Protein AF-A0A830HRA5-F1 (afdb_monomer)

Organism: NCBI:txid41880

Structure (mmCIF, N/CA/C/O backbone):
data_AF-A0A830HRA5-F1
#
_entry.id   AF-A0A830HRA5-F1
#
loop_
_atom_site.group_PDB
_atom_site.id
_atom_site.type_symbol
_atom_site.label_atom_id
_atom_site.label_alt_id
_atom_site.label_comp_id
_atom_site.label_asym_id
_atom_site.label_entity_id
_atom_site.label_seq_id
_atom_site.pdbx_PDB_ins_code
_atom_site.Cartn_x
_atom_site.Cartn_y
_atom_site.Cartn_z
_atom_site.occupancy
_atom_site.B_iso_or_equiv
_atom_site.auth_seq_id
_atom_site.auth_comp_id
_atom_site.auth_asym_id
_atom_site.auth_atom_id
_atom_site.pdbx_PDB_model_num
ATOM 1 N N . MET A 1 1 ? -17.501 11.513 64.157 1.00 48.75 1 MET A N 1
ATOM 2 C CA . MET A 1 1 ? -18.239 12.772 63.937 1.00 48.75 1 MET A CA 1
ATOM 3 C C . MET A 1 1 ? -19.032 12.616 62.647 1.00 48.75 1 MET A C 1
ATOM 5 O O . MET A 1 1 ? -18.433 12.580 61.583 1.00 48.75 1 MET A O 1
ATOM 9 N N . SER A 1 2 ? -20.344 12.401 62.754 1.00 41.09 2 SER A N 1
ATOM 10 C CA . SER A 1 2 ? -21.298 12.497 61.636 1.00 41.09 2 SER A CA 1
ATOM 11 C C . SER A 1 2 ? -21.470 13.966 61.243 1.00 41.09 2 SER A C 1
ATOM 13 O O . SER A 1 2 ? -21.534 14.789 62.150 1.00 41.09 2 SER A O 1
ATOM 15 N N . VAL A 1 3 ? -21.550 14.320 59.955 1.00 41.34 3 VAL A N 1
ATOM 16 C CA . VAL A 1 3 ? -22.786 14.419 59.141 1.00 41.34 3 VAL A CA 1
ATOM 17 C C . VAL A 1 3 ? -22.496 15.041 57.756 1.00 41.34 3 VAL A C 1
ATOM 19 O O . VAL A 1 3 ? -21.785 16.030 57.651 1.00 41.34 3 VAL A O 1
ATOM 22 N N . ASN A 1 4 ? -23.085 14.425 56.722 1.00 36.41 4 ASN A N 1
ATOM 23 C CA . ASN A 1 4 ? -23.741 14.961 55.512 1.00 36.41 4 ASN A CA 1
ATOM 24 C C . ASN A 1 4 ? -23.327 16.314 54.892 1.00 36.41 4 ASN A C 1
ATOM 26 O O . ASN A 1 4 ? -23.457 17.356 55.526 1.00 36.41 4 ASN A O 1
ATOM 30 N N . SER A 1 5 ? -23.199 16.340 53.555 1.00 44.12 5 SER A N 1
ATOM 31 C CA . SER A 1 5 ? -24.316 16.800 52.698 1.00 44.12 5 SER A CA 1
ATOM 32 C C . SER A 1 5 ? -24.089 16.546 51.206 1.00 44.12 5 SER A C 1
ATOM 34 O O . SER A 1 5 ? -23.103 16.964 50.610 1.00 44.12 5 SER A O 1
ATOM 36 N N . SER A 1 6 ? -25.076 15.864 50.631 1.00 44.00 6 SER A N 1
ATOM 37 C CA . SER A 1 6 ? -25.390 15.772 49.210 1.00 44.00 6 SER A CA 1
ATOM 38 C C . SER A 1 6 ? -26.181 17.022 48.807 1.00 44.00 6 SER A C 1
ATOM 40 O O . SER A 1 6 ? -27.060 17.435 49.563 1.00 44.00 6 SER A O 1
ATOM 42 N N . MET A 1 7 ? -25.916 17.607 47.636 1.00 41.34 7 MET A N 1
ATOM 43 C CA . MET A 1 7 ? -26.860 18.521 46.989 1.00 41.34 7 MET A CA 1
ATOM 44 C C . MET A 1 7 ? -26.893 18.302 45.476 1.00 41.34 7 MET A C 1
ATOM 46 O O . MET A 1 7 ? -26.005 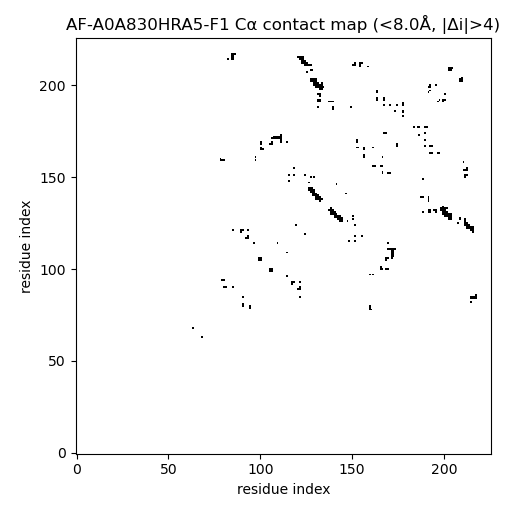18.689 44.724 1.00 41.34 7 MET A O 1
ATOM 50 N N . THR A 1 8 ? -27.985 17.668 45.068 1.00 42.69 8 THR A N 1
ATOM 51 C CA . THR A 1 8 ? -28.648 17.752 43.769 1.00 42.69 8 THR A CA 1
ATOM 52 C C . THR A 1 8 ? -29.128 19.177 43.477 1.00 42.69 8 THR A C 1
ATOM 54 O O . THR A 1 8 ? -29.662 19.825 44.378 1.00 42.69 8 THR A O 1
ATOM 57 N N . ALA A 1 9 ? -29.102 19.608 42.215 1.00 40.91 9 ALA A N 1
ATOM 58 C CA . ALA A 1 9 ? -30.014 20.643 41.728 1.00 40.91 9 ALA A CA 1
ATOM 59 C C . ALA A 1 9 ? -30.391 20.391 40.263 1.00 40.91 9 ALA A C 1
ATOM 61 O O . ALA A 1 9 ? -29.561 20.042 39.431 1.00 40.91 9 ALA A O 1
ATOM 62 N N . SER A 1 10 ? -31.684 20.546 40.000 1.00 32.97 10 SER A N 1
ATOM 63 C CA . SER A 1 10 ? -32.426 20.162 38.807 1.00 32.97 10 SER A CA 1
ATOM 64 C C . SER A 1 10 ? -33.179 21.383 38.267 1.00 32.97 10 SER A C 1
ATOM 66 O O . SER A 1 10 ? -33.741 22.140 39.054 1.00 32.97 10 SER A O 1
ATOM 68 N N . LEU A 1 11 ? -33.203 21.499 36.933 1.00 38.09 11 LEU A N 1
ATOM 69 C CA . LEU A 1 11 ? -34.217 22.097 36.044 1.00 38.09 11 LEU A CA 1
ATOM 70 C C . LEU A 1 11 ? -34.668 23.569 36.192 1.00 38.09 11 LEU A C 1
ATOM 72 O O . LEU A 1 11 ? -35.236 23.978 37.200 1.00 38.09 11 LEU A O 1
ATOM 76 N N . ARG A 1 12 ? -34.569 24.282 35.052 1.00 35.91 12 ARG A N 1
ATOM 77 C CA . ARG A 1 12 ? -35.529 25.190 34.351 1.00 35.91 12 ARG A CA 1
ATOM 78 C C . ARG A 1 12 ? -34.693 25.918 33.274 1.00 35.91 12 ARG A C 1
ATOM 80 O O . ARG A 1 12 ? -33.659 26.465 33.613 1.00 35.91 12 ARG A O 1
ATOM 87 N N . GLY A 1 13 ? -34.948 25.921 31.966 1.00 32.38 13 GLY A N 1
ATOM 88 C CA . GLY A 1 13 ? -36.183 25.852 31.194 1.00 32.38 13 GLY A CA 1
ATOM 89 C C . GLY A 1 13 ? -36.451 27.235 30.596 1.00 32.38 13 GLY A C 1
ATOM 90 O O . GLY A 1 13 ? -36.964 28.069 31.325 1.00 32.38 13 GLY A O 1
ATOM 91 N N . VAL A 1 14 ? -36.140 27.479 29.312 1.00 41.25 14 VAL A N 1
ATOM 92 C CA . VAL A 1 14 ? -36.793 28.532 28.503 1.00 41.25 14 VAL A CA 1
ATOM 93 C C . VAL A 1 14 ? -36.776 28.139 27.022 1.00 41.25 14 VAL A C 1
ATOM 95 O O . VAL A 1 14 ? -35.727 27.908 26.429 1.00 41.25 14 VAL A O 1
ATOM 98 N N . SER A 1 15 ? -37.974 28.059 26.451 1.00 34.09 15 SER A N 1
ATOM 99 C CA . SER A 1 15 ? -38.267 27.896 25.029 1.00 34.09 15 SER A CA 1
ATOM 100 C C . SER A 1 15 ? -38.372 29.280 24.379 1.00 34.09 15 SER A C 1
ATOM 102 O O . SER A 1 15 ? -38.945 30.191 24.979 1.00 34.09 15 SER A O 1
ATOM 104 N N . SER A 1 16 ? -37.868 29.459 23.157 1.00 39.28 16 SER A N 1
ATOM 105 C CA . SER A 1 16 ? -38.292 30.564 22.286 1.00 39.28 16 SER A CA 1
ATOM 106 C C . SER A 1 16 ? -38.151 30.195 20.812 1.00 39.28 16 SER A C 1
ATOM 108 O O . SER A 1 16 ? -37.059 30.047 20.275 1.00 39.28 16 SER A O 1
ATOM 110 N N . HIS A 1 17 ? -39.317 30.042 20.187 1.00 36.59 17 HIS A N 1
ATOM 111 C CA . HIS A 1 17 ? -39.557 30.041 18.749 1.00 36.59 17 HIS A CA 1
ATOM 112 C C . HIS A 1 17 ? -39.110 31.359 18.099 1.00 36.59 17 HIS A C 1
ATOM 114 O O . HIS A 1 17 ? -39.479 32.418 18.598 1.00 36.59 17 HIS A O 1
ATOM 120 N N . HIS A 1 18 ? -38.458 31.295 16.934 1.00 38.06 18 HI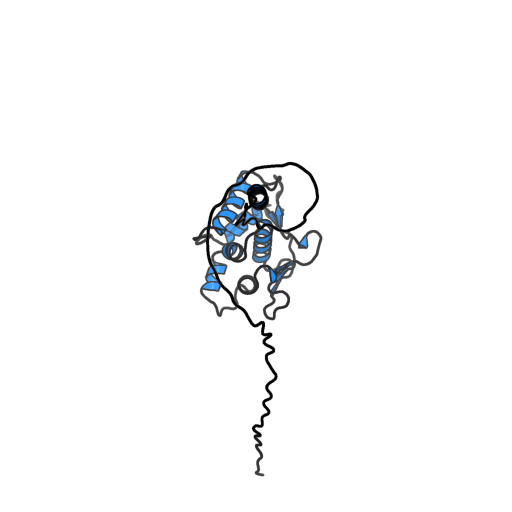S A N 1
ATOM 121 C CA . HIS A 1 18 ? -38.465 32.332 15.886 1.00 38.06 18 HIS A CA 1
ATOM 122 C C . HIS A 1 18 ? -38.403 31.611 14.526 1.00 38.06 18 HIS A C 1
ATOM 124 O O . HIS A 1 18 ? -37.437 30.925 14.219 1.00 38.06 18 HIS A O 1
ATOM 130 N N . HIS A 1 19 ? -39.555 31.458 13.873 1.00 35.81 19 HIS A N 1
ATOM 131 C CA . HIS A 1 19 ? -40.021 32.254 12.725 1.00 35.81 19 HIS A CA 1
ATOM 132 C C . HIS A 1 19 ? -39.399 31.852 11.376 1.00 35.81 19 HIS A C 1
ATOM 134 O O . HIS A 1 19 ? -38.382 32.368 10.925 1.00 35.81 19 HIS A O 1
ATOM 140 N N . ILE A 1 20 ? -40.113 30.926 10.730 1.00 35.44 20 ILE A N 1
ATOM 141 C CA . ILE A 1 20 ? -40.036 30.557 9.317 1.00 35.44 20 ILE A CA 1
ATOM 142 C C . ILE A 1 20 ? -40.569 31.730 8.483 1.00 35.44 20 ILE A C 1
ATOM 144 O O . ILE A 1 20 ? -41.728 32.114 8.629 1.00 35.44 20 ILE A O 1
ATOM 148 N N . HIS A 1 21 ? -39.756 32.262 7.570 1.00 38.44 21 HIS A N 1
ATOM 149 C CA . HIS A 1 21 ? -40.230 33.147 6.506 1.00 38.44 21 HIS A CA 1
ATOM 150 C C . HIS A 1 21 ? -40.533 32.315 5.253 1.00 38.44 21 HIS A C 1
ATOM 152 O O . HIS A 1 21 ? -39.650 32.013 4.454 1.00 38.44 21 HIS A O 1
ATOM 158 N N . GLN A 1 22 ? -41.806 31.959 5.072 1.00 37.94 22 GLN A N 1
ATOM 159 C CA . GLN A 1 22 ? -42.350 31.599 3.765 1.00 37.94 22 GLN A CA 1
ATOM 160 C C . GLN A 1 22 ? -42.590 32.890 2.974 1.00 37.94 22 GLN A C 1
ATOM 162 O O . GLN A 1 22 ? -43.273 33.798 3.448 1.00 37.94 22 GLN A O 1
ATOM 167 N N . ARG A 1 23 ? -42.038 32.980 1.760 1.00 38.88 23 ARG A N 1
ATOM 168 C CA . ARG A 1 23 ? -42.464 33.975 0.771 1.00 38.88 23 ARG A CA 1
ATOM 169 C C . ARG A 1 23 ? -43.543 33.354 -0.106 1.00 38.88 23 ARG A C 1
ATOM 171 O O . ARG A 1 23 ? -43.297 32.406 -0.841 1.00 38.88 23 ARG A O 1
ATOM 178 N N . GLN A 1 24 ? -44.736 33.918 0.025 1.00 36.19 24 GLN A N 1
ATOM 179 C CA . GLN A 1 24 ? -45.879 33.729 -0.853 1.00 36.19 24 GLN A CA 1
ATOM 180 C C . GLN A 1 24 ? -45.609 34.394 -2.210 1.00 36.19 24 GLN A C 1
ATOM 182 O O . GLN A 1 24 ? -45.143 35.531 -2.253 1.00 36.19 24 GLN A O 1
ATOM 187 N N . PHE A 1 25 ? -45.996 33.732 -3.297 1.00 33.12 25 PHE A N 1
ATOM 188 C CA . PHE A 1 25 ? -46.483 34.408 -4.496 1.00 33.12 25 PHE A CA 1
ATOM 189 C C . PHE A 1 25 ? -47.822 33.778 -4.874 1.00 33.12 25 PHE A C 1
ATOM 191 O O . PHE A 1 25 ? -47.965 32.559 -4.934 1.00 33.12 25 PHE A O 1
ATOM 198 N N . SER A 1 26 ? -48.816 34.645 -5.028 1.00 33.84 26 SER A N 1
ATOM 199 C CA . SER A 1 26 ? -50.232 34.347 -5.212 1.00 33.84 26 SER A CA 1
ATOM 200 C C . SER A 1 26 ? -50.683 34.832 -6.590 1.00 33.84 26 SER A C 1
ATOM 202 O O . SER A 1 26 ? -50.327 35.948 -6.957 1.00 33.84 26 SER A O 1
ATOM 204 N N . CYS A 1 27 ? -51.500 33.990 -7.244 1.00 30.06 27 CYS A N 1
ATOM 205 C CA . CYS A 1 27 ? -52.569 34.253 -8.231 1.00 30.06 27 CYS A CA 1
ATOM 206 C C . CYS A 1 27 ? -52.251 35.042 -9.521 1.00 30.06 27 CYS A C 1
ATOM 208 O O . CYS A 1 27 ? -51.431 35.942 -9.544 1.00 30.06 27 CYS A O 1
ATOM 210 N N . GLY A 1 28 ? -52.915 34.810 -10.658 1.00 33.25 28 GLY A N 1
ATOM 211 C CA . GLY A 1 28 ? -54.093 33.999 -11.000 1.00 33.25 28 GLY A CA 1
ATOM 212 C C . GLY A 1 28 ? -54.226 33.927 -12.539 1.00 33.25 28 GLY A C 1
ATOM 213 O O . GLY A 1 28 ? -53.644 34.744 -13.240 1.00 33.25 28 GLY A O 1
ATOM 214 N N . LEU A 1 29 ? -54.760 32.830 -13.087 1.00 35.44 29 LEU A N 1
ATOM 215 C CA . LEU A 1 29 ? -56.144 32.650 -13.580 1.00 35.44 29 LEU A CA 1
ATOM 216 C C . LEU A 1 29 ? -56.445 33.187 -14.999 1.00 35.44 29 LEU A C 1
ATOM 218 O O . LEU A 1 29 ? -56.311 34.375 -15.265 1.00 35.44 29 LEU A O 1
ATOM 222 N N . GLY A 1 30 ? -57.004 32.297 -15.837 1.00 33.28 30 GLY A N 1
ATOM 223 C CA . GLY A 1 30 ? -57.854 32.613 -17.001 1.00 33.28 30 GLY A CA 1
ATOM 224 C C . GLY A 1 30 ? -57.387 31.975 -18.319 1.00 33.28 30 GLY A C 1
ATOM 225 O O . GLY A 1 30 ? -56.497 32.509 -18.962 1.00 33.28 30 GLY A O 1
ATOM 226 N N . SER A 1 31 ? -57.847 30.766 -18.686 1.00 38.28 31 SER A N 1
ATOM 227 C CA . SER A 1 31 ? -58.927 30.516 -19.682 1.00 38.28 31 SER A CA 1
ATOM 228 C C . SER A 1 31 ? -58.632 31.131 -21.065 1.00 38.28 31 SER A C 1
ATOM 230 O O . SER A 1 31 ? -58.572 32.345 -21.179 1.00 38.28 31 SER A O 1
ATOM 232 N N . GLY A 1 32 ? -58.442 30.420 -22.177 1.00 35.53 32 GLY A N 1
ATOM 233 C CA . GLY A 1 32 ? -59.131 29.234 -22.684 1.00 35.53 32 GLY A CA 1
ATOM 234 C C . GLY A 1 32 ? -59.769 29.579 -24.047 1.00 35.53 32 GLY A C 1
ATOM 235 O O . GLY A 1 32 ? -60.455 30.591 -24.141 1.00 35.53 32 GLY A O 1
ATOM 236 N N . SER A 1 33 ? -59.591 28.703 -25.051 1.00 36.47 33 SER A N 1
ATOM 237 C CA . SER A 1 33 ? -60.368 28.564 -26.317 1.00 36.47 33 SER A CA 1
ATOM 238 C C . SER A 1 33 ? -59.716 28.971 -27.658 1.00 36.47 33 SER A C 1
ATOM 240 O O . SER A 1 33 ? -59.807 30.095 -28.133 1.00 36.47 33 SER A O 1
ATOM 242 N N . SER A 1 34 ? -59.100 27.962 -28.280 1.00 32.31 34 SER A N 1
ATOM 243 C CA . SER A 1 34 ? -59.280 27.415 -29.644 1.00 32.31 34 SER A CA 1
ATOM 244 C C . SER A 1 34 ? -60.099 28.161 -30.736 1.00 32.31 34 SER A C 1
ATOM 246 O O . SER A 1 34 ? -61.303 28.360 -30.605 1.00 32.31 34 SER A O 1
ATOM 248 N N . CYS A 1 35 ? -59.422 28.347 -31.884 1.00 30.73 35 CYS A N 1
ATOM 249 C CA . CYS A 1 35 ? -59.839 28.202 -33.299 1.00 30.73 35 CYS A CA 1
ATOM 250 C C . CYS A 1 35 ? -60.975 29.052 -33.914 1.00 30.73 35 CYS A C 1
ATOM 252 O O . CYS A 1 35 ? -62.143 28.782 -33.664 1.00 30.73 35 CYS A O 1
ATOM 254 N N . HIS A 1 36 ? -60.651 29.847 -34.953 1.00 37.12 36 HIS A N 1
ATOM 255 C CA . HIS A 1 36 ? -61.202 29.651 -36.313 1.00 37.12 36 HIS A CA 1
ATOM 256 C C . HIS A 1 36 ? -60.425 30.394 -37.419 1.00 37.12 36 HIS A C 1
ATOM 258 O O . HIS A 1 36 ? -59.903 31.491 -37.254 1.00 37.12 36 HIS A O 1
ATOM 264 N N . HIS A 1 37 ? -60.370 29.724 -38.566 1.00 35.22 37 HIS A N 1
ATOM 265 C CA . HIS A 1 37 ? -59.617 29.994 -39.786 1.00 35.22 37 HIS A CA 1
ATOM 266 C C . HIS A 1 37 ? -60.270 31.111 -40.626 1.00 35.22 37 HIS A C 1
ATOM 268 O O . HIS A 1 37 ? -61.459 31.019 -40.936 1.00 35.22 37 HIS A O 1
ATOM 274 N N . ARG A 1 38 ? -59.513 32.117 -41.092 1.00 36.59 38 ARG A N 1
ATOM 275 C CA . ARG A 1 38 ? -59.904 32.911 -42.275 1.00 36.59 38 ARG A CA 1
ATOM 276 C C . ARG A 1 38 ? -58.676 33.498 -42.981 1.00 36.59 38 ARG A C 1
ATOM 278 O O . ARG A 1 38 ? -57.959 34.321 -42.425 1.00 36.59 38 ARG A O 1
ATOM 285 N N . ARG A 1 39 ? -58.433 33.040 -44.212 1.00 40.41 39 ARG A N 1
ATOM 286 C CA . ARG A 1 39 ? -57.412 33.556 -45.139 1.00 40.41 39 ARG A CA 1
ATOM 287 C C . ARG A 1 39 ? -57.911 34.841 -45.798 1.00 40.41 39 ARG A C 1
ATOM 289 O O . ARG A 1 39 ? -59.042 34.832 -46.264 1.00 40.41 39 ARG A O 1
ATOM 296 N N . HIS A 1 40 ? -57.051 35.849 -45.961 1.00 41.25 40 HIS A N 1
ATOM 297 C CA . HIS A 1 40 ? -57.077 36.764 -47.110 1.00 41.25 40 HIS A CA 1
ATOM 298 C C . HIS A 1 40 ? -55.666 37.297 -47.420 1.00 41.25 40 HIS A C 1
ATOM 300 O O . HIS A 1 40 ? -54.871 37.572 -46.526 1.00 41.25 40 HIS A O 1
ATOM 306 N N . HIS A 1 41 ? -55.376 37.369 -48.719 1.00 36.81 41 HIS A N 1
ATOM 307 C CA . HIS A 1 41 ? -54.134 37.799 -49.361 1.00 36.81 41 HIS A CA 1
ATOM 308 C C . HIS A 1 41 ? -53.881 39.316 -49.291 1.00 36.81 41 HIS A C 1
ATOM 310 O O . HIS A 1 41 ? -54.824 40.092 -49.416 1.00 36.81 41 HIS A O 1
ATOM 316 N N . CYS A 1 42 ? -52.586 39.674 -49.336 1.00 30.00 42 CYS A N 1
ATOM 317 C CA . CYS A 1 42 ? -51.945 40.666 -50.230 1.00 30.00 42 CYS A CA 1
ATOM 318 C C . CYS A 1 42 ? -51.149 41.781 -49.517 1.00 30.00 42 CYS A C 1
ATOM 320 O O . CYS A 1 42 ? -51.673 42.457 -48.642 1.00 30.00 42 CYS A O 1
ATOM 322 N N . GLY A 1 43 ? -49.924 42.038 -50.008 1.00 32.66 43 GLY A N 1
ATOM 323 C CA . GLY A 1 43 ? -49.413 43.412 -50.126 1.00 32.66 43 GLY A CA 1
ATOM 324 C C . GLY A 1 43 ? -48.249 43.856 -49.230 1.00 32.66 43 GLY A C 1
ATOM 325 O O . GLY A 1 43 ? -48.440 44.642 -48.319 1.00 32.66 43 GLY A O 1
ATOM 326 N N . ASN A 1 44 ? -47.035 43.413 -49.565 1.00 34.59 44 ASN A N 1
ATOM 327 C CA . ASN A 1 44 ? -45.782 44.189 -49.628 1.00 34.59 44 ASN A CA 1
ATOM 328 C C . ASN A 1 44 ? -45.686 45.546 -48.867 1.00 34.59 44 ASN A C 1
ATOM 330 O O . ASN A 1 44 ? -46.217 46.543 -49.357 1.00 34.59 44 ASN A O 1
ATOM 334 N N . ARG A 1 45 ? -44.880 45.609 -47.787 1.00 38.50 45 ARG A N 1
ATOM 335 C CA . ARG A 1 45 ? -43.755 46.559 -47.536 1.00 38.50 45 ARG A CA 1
ATOM 336 C C . ARG A 1 45 ? -43.369 46.613 -46.045 1.00 38.50 45 ARG A C 1
ATOM 338 O O . ARG A 1 45 ? -44.225 46.539 -45.175 1.00 38.50 45 ARG A O 1
ATOM 345 N N . ASN A 1 46 ? -42.059 46.764 -45.810 1.00 33.78 46 ASN A N 1
ATOM 346 C CA . ASN A 1 46 ? -41.373 47.126 -44.557 1.00 33.78 46 ASN A CA 1
ATOM 347 C C . ASN A 1 46 ? -42.228 47.971 -43.596 1.00 33.78 46 ASN A C 1
ATOM 349 O O . ASN A 1 46 ? -42.790 48.957 -44.056 1.00 33.78 46 ASN A O 1
ATOM 353 N N . VAL A 1 47 ? -42.250 47.672 -42.288 1.00 35.94 47 VAL A N 1
ATOM 354 C CA . VAL A 1 47 ? -41.361 48.231 -41.238 1.00 35.94 47 VAL A CA 1
ATOM 355 C C . VAL A 1 47 ? -41.582 47.451 -39.921 1.00 35.94 47 VAL A C 1
ATOM 357 O O . VAL A 1 47 ? -42.694 47.030 -39.623 1.00 35.94 47 VAL A O 1
ATOM 360 N N . SER A 1 48 ? -40.488 47.260 -39.179 1.00 40.06 48 SER A N 1
ATOM 361 C CA . SER A 1 48 ? -40.311 46.861 -37.774 1.00 40.06 48 SER A CA 1
ATOM 362 C C . SER A 1 48 ? -41.536 46.556 -36.907 1.00 40.06 48 SER A C 1
ATOM 364 O O . SER A 1 48 ? -42.319 47.444 -36.581 1.00 40.06 48 SER A O 1
ATOM 366 N N . PHE A 1 49 ? -41.542 45.349 -36.336 1.00 32.91 49 PHE A N 1
ATOM 367 C CA . PHE A 1 49 ? -42.070 45.118 -34.994 1.00 32.91 49 PHE A CA 1
ATOM 368 C C . PHE A 1 49 ? -41.255 44.021 -34.303 1.00 32.91 49 PHE A C 1
ATOM 370 O O . PHE A 1 49 ? -41.144 42.898 -34.789 1.00 32.91 49 PHE A O 1
ATOM 377 N N . VAL A 1 50 ? -40.657 44.380 -33.171 1.00 40.25 50 VAL A N 1
ATOM 378 C CA . VAL A 1 50 ? -40.162 43.438 -32.169 1.00 40.25 50 VAL A CA 1
ATOM 379 C C . VAL A 1 50 ? -41.388 42.852 -31.480 1.00 40.25 50 VAL A C 1
ATOM 381 O O . VAL A 1 50 ? -42.168 43.617 -30.922 1.00 40.25 50 VAL A O 1
ATOM 384 N N . CYS A 1 51 ? -41.552 41.530 -31.492 1.00 25.67 51 CYS A N 1
ATOM 385 C CA . CYS A 1 51 ? -41.962 40.794 -30.295 1.00 25.67 51 CYS A CA 1
ATOM 386 C C . CYS A 1 51 ? -41.883 39.278 -30.490 1.00 25.67 51 CYS A C 1
ATOM 388 O O . CYS A 1 51 ? -42.280 38.745 -31.522 1.00 25.67 51 CYS A O 1
ATOM 390 N N . CYS A 1 52 ? -41.378 38.640 -29.436 1.00 36.69 52 CYS A N 1
ATOM 391 C CA . CYS A 1 52 ? -41.425 37.232 -29.070 1.00 36.69 52 CYS A CA 1
ATOM 392 C C . CYS A 1 52 ? -42.456 36.359 -29.800 1.00 36.69 52 CYS A C 1
ATOM 394 O O . CYS A 1 52 ? -43.661 36.585 -29.699 1.00 36.69 52 CYS A O 1
ATOM 396 N N . ALA A 1 53 ? -41.974 35.255 -30.366 1.00 34.59 53 ALA A N 1
ATOM 397 C CA . ALA A 1 53 ? -42.749 34.030 -30.490 1.00 34.59 53 ALA A CA 1
ATOM 398 C C . ALA A 1 53 ? -41.868 32.866 -30.030 1.00 34.59 53 ALA A C 1
ATOM 400 O O . ALA A 1 53 ? -40.774 32.654 -30.552 1.00 34.59 53 ALA A O 1
ATOM 401 N N . SER A 1 54 ? -42.345 32.178 -28.998 1.00 39.53 54 SER A N 1
ATOM 402 C CA . SER A 1 54 ? -41.770 30.979 -28.412 1.00 39.53 54 SER A CA 1
ATOM 403 C C . SER A 1 54 ? -41.498 29.918 -29.475 1.00 39.53 54 SER A C 1
ATOM 405 O O . SER A 1 54 ? -42.411 29.521 -30.198 1.00 39.53 54 SER A O 1
ATOM 407 N N . ALA A 1 55 ? -40.262 29.431 -29.525 1.00 39.59 55 ALA A N 1
ATOM 408 C CA . ALA A 1 55 ? -39.970 28.096 -30.014 1.00 39.59 55 ALA A CA 1
ATOM 409 C C . ALA A 1 55 ? -39.843 27.207 -28.775 1.00 39.59 55 ALA A C 1
ATOM 411 O O . ALA A 1 55 ? -38.963 27.407 -27.938 1.00 39.59 55 ALA A O 1
ATOM 412 N N . GLU A 1 56 ? -40.790 26.289 -28.617 1.00 46.31 56 GLU A N 1
ATOM 413 C CA . GLU A 1 56 ? -40.618 25.143 -27.739 1.00 46.31 56 GLU A CA 1
ATOM 414 C C . GLU A 1 56 ? -39.480 24.294 -28.312 1.00 46.31 56 GLU A C 1
ATOM 416 O O . GLU A 1 56 ? -39.617 23.723 -29.391 1.00 46.31 56 GLU A O 1
ATOM 421 N N . GLU A 1 57 ? -38.363 24.205 -27.596 1.00 40.50 57 GLU A N 1
ATOM 422 C CA . GLU A 1 57 ? -37.362 23.167 -27.822 1.00 40.50 57 GLU A CA 1
ATOM 423 C C . GLU A 1 57 ? -37.052 22.488 -26.486 1.00 40.50 57 GLU A C 1
ATOM 425 O O . GLU A 1 57 ? -36.400 23.036 -25.601 1.00 40.50 57 GLU A O 1
ATOM 430 N N . THR A 1 58 ? -37.538 21.261 -26.337 1.00 43.12 58 THR A N 1
ATOM 431 C CA . THR A 1 58 ? -36.891 20.238 -25.508 1.00 43.12 58 THR A CA 1
ATOM 432 C C . THR A 1 58 ? -36.128 19.300 -26.444 1.00 43.12 58 THR A C 1
ATOM 434 O O . THR A 1 58 ? -36.597 19.086 -27.562 1.00 43.12 58 THR A O 1
ATOM 437 N N . PRO A 1 59 ? -35.171 18.501 -25.961 1.00 47.53 59 PRO A N 1
ATOM 438 C CA . PRO A 1 59 ? -33.964 18.821 -25.211 1.00 47.53 59 PRO A CA 1
ATOM 439 C C . PRO A 1 59 ? -32.733 18.395 -26.044 1.00 47.53 59 PRO A C 1
ATOM 441 O O . PRO A 1 59 ? -32.682 17.276 -26.553 1.00 47.53 59 PRO A O 1
ATOM 444 N N . ALA A 1 60 ? -31.727 19.257 -26.195 1.00 38.75 60 ALA A N 1
ATOM 445 C CA . ALA A 1 60 ? -30.520 18.908 -26.944 1.00 38.75 60 ALA A CA 1
ATOM 446 C C . ALA A 1 60 ? -29.358 18.554 -26.005 1.00 38.75 60 ALA A C 1
ATOM 448 O O . ALA A 1 60 ? -28.840 19.403 -25.286 1.00 38.75 60 ALA A O 1
ATOM 449 N N . ASP A 1 61 ? -28.931 17.296 -26.116 1.00 43.75 61 ASP A N 1
ATOM 450 C CA . ASP A 1 61 ? -27.542 16.852 -25.992 1.00 43.75 61 ASP A CA 1
ATOM 451 C C . ASP A 1 61 ? -26.875 16.913 -24.604 1.00 43.75 61 ASP A C 1
ATOM 453 O O . ASP A 1 61 ? -25.919 17.653 -24.378 1.00 43.75 61 ASP A O 1
ATOM 457 N N . GLU A 1 62 ? -27.199 15.942 -23.744 1.00 50.31 62 GLU A N 1
ATOM 458 C CA . GLU A 1 62 ? -26.168 15.308 -22.906 1.00 50.31 62 GLU A CA 1
ATOM 459 C C . GLU A 1 62 ? -25.308 14.395 -23.801 1.00 50.31 62 GLU A C 1
ATOM 461 O O . GLU A 1 62 ? -25.333 13.167 -23.726 1.00 50.31 62 GLU A O 1
ATOM 466 N N . LYS A 1 63 ? -24.566 14.993 -24.738 1.00 48.31 63 LYS A N 1
ATOM 467 C CA . LYS A 1 63 ? -23.503 14.278 -25.442 1.00 48.31 63 LYS A CA 1
ATOM 468 C C . LYS A 1 63 ? -22.355 14.137 -24.465 1.00 48.31 63 LYS A C 1
ATOM 470 O O . LYS A 1 63 ? -21.462 14.982 -24.423 1.00 48.31 63 LYS A O 1
ATOM 475 N N . VAL A 1 64 ? -22.392 13.054 -23.690 1.00 57.34 64 VAL A N 1
ATOM 476 C CA . VAL A 1 64 ? -21.210 12.508 -23.030 1.00 57.34 64 VAL A CA 1
ATOM 477 C C . VAL A 1 64 ? -20.107 12.514 -24.079 1.00 57.34 64 VAL A C 1
ATOM 479 O O . VAL A 1 64 ? -20.215 11.883 -25.134 1.00 57.34 64 VAL A O 1
ATOM 482 N N . ASN A 1 65 ? -19.109 13.369 -23.870 1.00 69.75 65 ASN A N 1
ATOM 483 C CA . ASN A 1 65 ? -18.054 13.578 -24.840 1.00 69.75 65 ASN A CA 1
ATOM 484 C C . ASN A 1 65 ? -17.194 12.320 -24.821 1.00 69.75 65 ASN A C 1
ATOM 486 O O . ASN A 1 65 ? -16.217 12.255 -24.086 1.00 69.75 65 ASN A O 1
ATOM 490 N N . VAL A 1 66 ? -17.561 11.331 -25.637 1.00 61.53 66 VAL A N 1
ATOM 491 C CA . VAL A 1 66 ? -16.886 10.034 -25.739 1.00 61.53 66 VAL A CA 1
ATOM 492 C C . VAL A 1 66 ? -15.390 10.223 -25.979 1.00 61.53 66 VAL A C 1
ATOM 494 O O . VAL A 1 66 ? -14.612 9.379 -25.580 1.00 61.53 66 VAL A O 1
ATOM 497 N N . ARG A 1 67 ? -14.936 11.343 -26.566 1.00 66.31 67 ARG A N 1
ATOM 498 C CA . ARG A 1 67 ? -13.500 11.648 -26.676 1.00 66.31 67 ARG A CA 1
ATOM 499 C C . ARG A 1 67 ? -12.873 12.106 -25.365 1.00 66.31 67 ARG A C 1
ATOM 501 O O . ARG A 1 67 ? -11.737 11.730 -25.118 1.00 66.31 67 ARG A O 1
ATOM 508 N N . ALA A 1 68 ? -13.566 12.904 -24.556 1.00 65.44 68 ALA A N 1
ATOM 509 C CA . ALA A 1 68 ? -13.100 13.280 -23.221 1.00 65.44 68 ALA A CA 1
ATOM 510 C C . ALA A 1 68 ? -13.182 12.097 -22.252 1.00 65.44 68 ALA A C 1
ATOM 512 O O . ALA A 1 68 ? -12.273 11.904 -21.457 1.00 65.44 68 ALA A O 1
ATOM 513 N N . GLU A 1 69 ? -14.215 11.267 -22.368 1.00 64.88 69 GLU A N 1
ATOM 514 C CA . GLU A 1 69 ? -14.355 10.043 -21.588 1.00 64.88 69 GLU A CA 1
ATOM 515 C C . GLU A 1 69 ? -13.331 8.989 -22.023 1.00 64.88 69 GLU A C 1
ATOM 517 O O . GLU A 1 69 ? -12.647 8.437 -21.181 1.00 64.88 69 GLU A O 1
ATOM 522 N N . LEU A 1 70 ? -13.095 8.806 -23.326 1.00 65.81 70 LEU A N 1
ATOM 523 C CA . LEU A 1 70 ? -12.023 7.955 -23.853 1.00 65.81 70 LEU A CA 1
ATOM 524 C C . LEU A 1 70 ? -10.634 8.520 -23.548 1.00 65.81 70 LEU A C 1
ATOM 526 O O . LEU A 1 70 ? -9.697 7.748 -23.411 1.00 65.81 7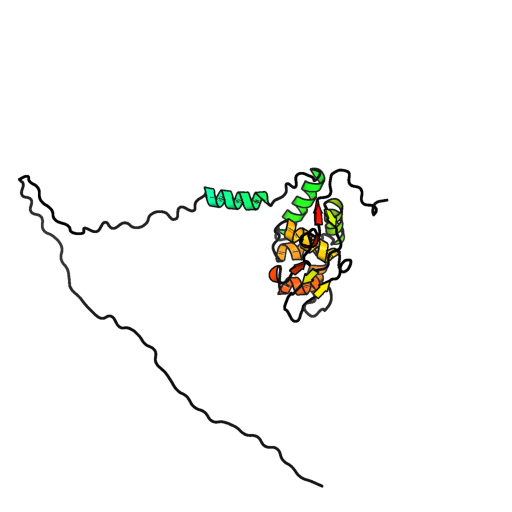0 LEU A O 1
ATOM 530 N N . ALA A 1 71 ? -10.466 9.841 -23.453 1.00 64.75 71 ALA A N 1
ATOM 531 C CA . ALA A 1 71 ? -9.219 10.452 -22.996 1.00 64.75 71 ALA A CA 1
ATOM 532 C C . ALA A 1 71 ? -9.020 10.252 -21.492 1.00 64.75 71 ALA A C 1
ATOM 534 O O . ALA A 1 71 ? -7.895 10.016 -21.074 1.00 64.75 71 ALA A O 1
ATOM 535 N N . LYS A 1 72 ? -10.099 10.277 -20.703 1.00 66.19 72 LYS A N 1
ATOM 536 C CA . LYS A 1 72 ? -10.086 9.960 -19.275 1.00 66.19 72 LYS A CA 1
ATOM 537 C C . LYS A 1 72 ? -9.783 8.476 -19.052 1.00 66.19 72 LYS A C 1
ATOM 539 O O . LYS A 1 72 ? -8.797 8.173 -18.411 1.00 66.19 72 LYS A O 1
ATOM 544 N N . MET A 1 73 ? -10.482 7.573 -19.739 1.00 63.06 73 MET A N 1
ATOM 545 C CA . MET A 1 73 ? -10.206 6.131 -19.755 1.00 63.06 73 MET A CA 1
ATOM 546 C C . MET A 1 73 ? -8.807 5.805 -20.305 1.00 63.06 73 MET A C 1
ATOM 548 O O . MET A 1 73 ? -8.170 4.868 -19.843 1.00 63.06 73 MET A O 1
ATOM 552 N N . ARG A 1 74 ? -8.293 6.565 -21.286 1.00 62.25 74 ARG A N 1
ATOM 553 C CA . ARG A 1 74 ? -6.904 6.434 -21.765 1.00 62.25 74 ARG A CA 1
ATOM 554 C C . ARG A 1 74 ? -5.886 7.000 -20.788 1.00 62.25 74 ARG A C 1
ATOM 556 O O . ARG A 1 74 ? -4.782 6.486 -20.777 1.00 62.25 74 ARG A O 1
ATOM 563 N N . ALA A 1 75 ? -6.216 8.032 -20.018 1.00 55.16 75 ALA A N 1
ATOM 564 C CA . ALA A 1 75 ? -5.359 8.540 -18.951 1.00 55.16 75 ALA A CA 1
ATOM 565 C C . ALA A 1 75 ? -5.328 7.552 -17.776 1.00 55.16 75 ALA A C 1
ATOM 567 O O . ALA A 1 75 ? -4.250 7.244 -17.280 1.00 55.16 75 ALA A O 1
ATOM 568 N N . ASP A 1 76 ? -6.476 6.966 -17.435 1.00 52.28 76 ASP A N 1
ATOM 569 C CA . ASP A 1 76 ? -6.599 5.893 -16.449 1.00 52.28 76 ASP A CA 1
ATOM 570 C C . ASP A 1 76 ? -5.822 4.639 -16.914 1.00 52.28 76 ASP A C 1
ATOM 572 O O . ASP A 1 76 ? -5.082 4.046 -16.134 1.00 52.28 76 ASP A O 1
ATOM 576 N N . MET A 1 77 ? -5.871 4.290 -18.211 1.00 54.41 77 MET A N 1
ATOM 577 C CA . MET A 1 77 ? -5.032 3.228 -18.799 1.00 54.41 77 MET A CA 1
ATOM 578 C C . MET A 1 77 ? -3.560 3.625 -19.004 1.00 54.41 77 MET A C 1
ATOM 580 O O . MET A 1 77 ? -2.710 2.747 -19.045 1.00 54.41 77 MET A O 1
ATOM 584 N N . ALA A 1 78 ? -3.217 4.909 -19.124 1.00 48.56 78 ALA A N 1
ATOM 585 C CA . ALA A 1 78 ? -1.825 5.364 -19.236 1.00 48.56 78 ALA A CA 1
ATOM 586 C C . ALA A 1 78 ? -1.084 5.319 -17.890 1.00 48.56 78 ALA A C 1
ATOM 588 O O . ALA A 1 78 ? 0.145 5.347 -17.872 1.00 48.56 78 ALA A O 1
ATOM 589 N N . MET A 1 79 ? -1.824 5.203 -16.784 1.00 51.44 79 MET A N 1
ATOM 590 C CA . MET A 1 79 ? -1.286 4.873 -15.461 1.00 51.44 79 MET A CA 1
ATOM 591 C C . MET A 1 79 ? -1.205 3.353 -15.231 1.00 51.44 79 MET A C 1
ATOM 593 O O . MET A 1 79 ? -0.576 2.912 -14.275 1.00 51.44 79 MET A O 1
ATOM 597 N N . SER A 1 80 ? -1.777 2.542 -16.131 1.00 46.34 80 SER A N 1
ATOM 598 C CA . SER A 1 80 ? -1.596 1.092 -16.155 1.00 46.34 80 SER A CA 1
ATOM 599 C C . SER A 1 80 ? -0.365 0.734 -16.996 1.00 46.34 80 SER A C 1
ATOM 601 O O . SER A 1 80 ? -0.393 0.661 -18.224 1.00 46.34 80 SER A O 1
ATOM 603 N N . GLY A 1 81 ? 0.753 0.510 -16.308 1.00 51.88 81 GLY A N 1
ATOM 604 C CA . GLY A 1 81 ? 1.598 -0.632 -16.658 1.00 51.88 81 GLY A CA 1
ATOM 605 C C . GLY A 1 81 ? 2.551 -0.508 -17.848 1.00 51.88 81 GLY A C 1
ATOM 606 O O . GLY A 1 81 ? 2.849 -1.524 -18.470 1.00 51.88 81 GLY A O 1
ATOM 607 N N . LYS A 1 82 ? 3.108 0.669 -18.154 1.00 43.88 82 LYS A N 1
ATOM 608 C CA . LYS A 1 82 ? 4.361 0.721 -18.935 1.00 43.88 82 LYS A CA 1
ATOM 609 C C . LYS A 1 82 ? 5.348 1.720 -18.354 1.00 43.88 82 LYS A C 1
ATOM 611 O O . LYS A 1 82 ? 5.527 2.826 -18.856 1.00 43.88 82 LYS A O 1
ATOM 616 N N . SER A 1 83 ? 6.015 1.295 -17.282 1.00 48.66 83 SER A N 1
ATOM 617 C CA . SER A 1 83 ? 7.271 1.925 -16.895 1.00 48.66 83 SER A CA 1
ATOM 618 C C . SER A 1 83 ? 8.322 1.577 -17.958 1.00 48.66 83 SER A C 1
ATOM 620 O O . SER A 1 83 ? 8.569 0.390 -18.176 1.00 48.66 83 SER A O 1
ATOM 622 N N . PRO A 1 84 ? 8.934 2.557 -18.643 1.00 55.72 84 PRO A N 1
ATOM 623 C CA . PRO A 1 84 ? 9.807 2.314 -19.795 1.00 55.72 84 PRO A CA 1
ATOM 624 C C . PRO A 1 84 ? 11.117 1.566 -19.476 1.00 55.72 84 PRO A C 1
ATOM 626 O O . PRO A 1 84 ? 11.882 1.306 -20.397 1.00 55.72 84 PRO A O 1
ATOM 629 N N . ASN A 1 85 ? 11.365 1.208 -18.210 1.00 65.19 85 ASN A N 1
ATOM 630 C CA . ASN A 1 85 ? 12.639 0.662 -17.728 1.00 65.19 85 ASN A CA 1
ATOM 631 C C . ASN A 1 85 ? 12.550 -0.738 -17.079 1.00 65.19 85 ASN A C 1
ATOM 633 O O . ASN A 1 85 ? 13.557 -1.197 -16.546 1.00 65.19 85 ASN A O 1
ATOM 637 N N . MET A 1 86 ? 11.387 -1.403 -17.081 1.00 76.44 86 MET A N 1
ATOM 638 C CA . MET A 1 86 ? 11.229 -2.755 -16.513 1.00 76.44 86 MET A CA 1
ATOM 639 C C . MET A 1 86 ? 11.252 -3.823 -17.610 1.00 76.44 86 MET A C 1
ATOM 641 O O . MET A 1 86 ? 10.675 -3.611 -18.679 1.00 76.44 86 MET A O 1
ATOM 645 N N . SER A 1 87 ? 11.854 -4.985 -17.325 1.00 80.62 87 SER A N 1
ATOM 646 C CA . SER A 1 87 ? 11.846 -6.102 -18.271 1.00 80.62 87 SER A CA 1
ATOM 647 C C . SER A 1 87 ? 10.414 -6.567 -18.580 1.00 80.62 87 SER A C 1
ATOM 649 O O . SER A 1 87 ? 9.554 -6.535 -17.691 1.00 80.62 87 SER A O 1
ATOM 651 N N . PRO A 1 88 ? 10.125 -7.019 -19.817 1.00 81.75 88 PRO A N 1
ATOM 652 C CA . PRO A 1 88 ? 8.772 -7.419 -20.207 1.00 81.75 88 PRO A CA 1
ATOM 653 C C . PRO A 1 88 ? 8.178 -8.505 -19.303 1.00 81.75 88 PRO A C 1
ATOM 655 O O . PRO A 1 88 ? 7.045 -8.375 -18.856 1.00 81.75 88 PRO A O 1
ATOM 658 N N . GLU A 1 89 ? 8.970 -9.526 -18.961 1.00 83.38 89 GLU A N 1
ATOM 659 C CA . GLU A 1 89 ? 8.524 -10.625 -18.095 1.00 83.38 89 GLU A CA 1
ATOM 660 C C . GLU A 1 89 ? 8.141 -10.136 -16.693 1.00 83.38 89 GLU A C 1
ATOM 662 O O . GLU A 1 89 ? 7.132 -10.558 -16.135 1.00 83.38 89 GLU A O 1
ATOM 667 N N . LEU A 1 90 ? 8.922 -9.220 -16.113 1.00 86.38 90 LEU A N 1
ATOM 668 C CA . LEU A 1 90 ? 8.651 -8.687 -14.780 1.00 86.38 90 LEU A CA 1
ATOM 669 C C . LEU A 1 90 ? 7.448 -7.741 -14.778 1.00 86.38 90 LEU A C 1
ATOM 671 O O . LEU A 1 90 ? 6.662 -7.746 -13.829 1.00 86.38 90 LEU A O 1
ATOM 675 N N . SER A 1 91 ? 7.265 -6.989 -15.866 1.00 88.06 91 SER A N 1
ATOM 676 C CA . SER A 1 91 ? 6.071 -6.173 -16.069 1.00 88.06 91 SER A CA 1
ATOM 677 C C . SER A 1 91 ? 4.806 -7.027 -16.090 1.00 88.06 91 SER A C 1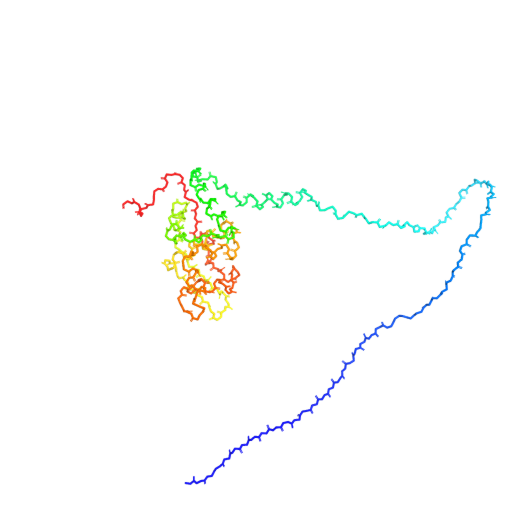
ATOM 679 O O . SER A 1 91 ? 3.798 -6.603 -15.529 1.00 88.06 91 SER A O 1
ATOM 681 N N . ASP A 1 92 ? 4.845 -8.219 -16.689 1.00 90.12 92 ASP A N 1
ATOM 682 C CA . ASP A 1 92 ? 3.693 -9.125 -16.723 1.00 90.12 92 ASP A CA 1
ATOM 683 C C . ASP A 1 92 ? 3.321 -9.615 -15.315 1.00 90.12 92 ASP A C 1
ATOM 685 O O . ASP A 1 92 ? 2.141 -9.627 -14.962 1.00 90.12 92 ASP A O 1
ATOM 689 N N . TYR A 1 93 ? 4.306 -9.928 -14.463 1.00 91.44 93 TYR A N 1
ATOM 690 C CA . TYR A 1 93 ? 4.048 -10.287 -13.061 1.00 91.44 93 TYR A CA 1
ATOM 691 C C . TYR A 1 93 ? 3.450 -9.131 -12.253 1.00 91.44 93 TYR A C 1
ATOM 693 O O . TYR A 1 93 ? 2.497 -9.337 -11.501 1.00 91.44 93 TYR A O 1
ATOM 701 N N . VAL A 1 94 ? 3.986 -7.916 -12.402 1.00 93.31 94 VAL A N 1
ATOM 702 C CA . VAL A 1 94 ? 3.467 -6.727 -11.707 1.00 93.31 94 VAL A CA 1
ATOM 703 C C . VAL A 1 94 ? 2.041 -6.413 -12.154 1.00 93.31 94 VAL A C 1
ATOM 705 O O . VAL A 1 94 ? 1.174 -6.176 -11.313 1.00 93.31 94 VAL A O 1
ATOM 708 N N . ASN A 1 95 ? 1.778 -6.453 -13.461 1.00 93.06 95 ASN A N 1
ATOM 709 C CA . ASN A 1 95 ? 0.442 -6.229 -14.004 1.00 93.06 95 ASN A CA 1
ATOM 710 C C . ASN A 1 95 ? -0.530 -7.315 -13.527 1.00 93.06 95 ASN A C 1
ATOM 712 O O . ASN A 1 95 ? -1.620 -6.985 -13.072 1.00 93.06 95 ASN A O 1
ATOM 716 N N . GLY A 1 96 ? -0.111 -8.585 -13.520 1.00 93.69 96 GLY A N 1
ATOM 717 C CA . GLY A 1 96 ? -0.906 -9.682 -12.969 1.00 93.69 96 GLY A CA 1
ATOM 718 C C . GLY A 1 96 ? -1.244 -9.482 -11.489 1.00 93.69 96 GLY A C 1
ATOM 719 O O . GLY A 1 96 ? -2.386 -9.687 -11.087 1.00 93.69 96 GLY A O 1
ATOM 720 N N . LEU A 1 97 ? -0.291 -9.009 -10.678 1.00 94.81 97 LEU A N 1
ATOM 721 C CA . LEU A 1 97 ? -0.536 -8.672 -9.273 1.00 94.81 97 LEU A CA 1
ATOM 722 C C . LEU A 1 97 ? -1.573 -7.544 -9.129 1.00 94.81 97 LEU A C 1
ATOM 724 O O . LEU A 1 97 ? -2.501 -7.659 -8.326 1.00 94.81 97 LEU A O 1
ATOM 728 N N . VAL A 1 98 ? -1.444 -6.473 -9.919 1.00 94.94 98 VAL A N 1
ATOM 729 C CA . VAL A 1 98 ? -2.408 -5.362 -9.938 1.00 94.94 98 VAL A CA 1
ATOM 730 C C . VAL A 1 98 ? -3.792 -5.856 -10.351 1.00 94.94 98 VAL A C 1
ATOM 732 O O . VAL A 1 98 ? -4.761 -5.574 -9.652 1.00 94.94 98 VAL A O 1
ATOM 735 N N . GLU A 1 99 ? -3.901 -6.631 -11.427 1.00 93.50 99 GLU A N 1
ATOM 736 C CA . GLU A 1 99 ? -5.168 -7.189 -11.909 1.00 93.50 99 GLU A CA 1
ATOM 737 C C . GLU A 1 99 ? -5.836 -8.086 -10.863 1.00 93.50 99 GLU A C 1
ATOM 739 O O . GLU A 1 99 ? -7.032 -7.939 -10.604 1.00 93.50 99 GLU A O 1
ATOM 744 N N . LEU A 1 100 ? -5.072 -8.960 -10.199 1.00 94.00 100 LEU A N 1
ATOM 745 C CA . LEU A 1 100 ? -5.583 -9.812 -9.123 1.00 94.00 100 LEU A CA 1
ATOM 746 C C . LEU A 1 100 ? -6.197 -8.986 -7.993 1.00 94.00 100 LEU A C 1
ATOM 748 O O . LEU A 1 100 ? -7.263 -9.342 -7.497 1.00 94.00 100 LEU A O 1
ATOM 752 N N . THR A 1 101 ? -5.611 -7.840 -7.625 1.00 93.69 101 THR A N 1
ATOM 753 C CA . THR A 1 101 ? -6.185 -6.984 -6.568 1.00 93.69 101 THR A CA 1
ATOM 754 C C . THR A 1 101 ? -7.580 -6.454 -6.916 1.00 93.69 101 THR A C 1
ATOM 756 O O . THR A 1 101 ? -8.351 -6.141 -6.008 1.00 93.69 101 THR A O 1
ATOM 759 N N . GLN A 1 102 ? -7.932 -6.386 -8.204 1.00 92.19 102 GLN A N 1
ATOM 760 C CA . GLN A 1 102 ? -9.206 -5.862 -8.704 1.00 92.19 102 GLN A CA 1
ATOM 761 C C . GLN A 1 102 ? -10.305 -6.932 -8.796 1.00 92.19 102 GLN A C 1
ATOM 763 O O . GLN A 1 102 ? -11.483 -6.588 -8.883 1.00 92.19 102 GLN A O 1
ATOM 768 N N . GLN A 1 103 ? -9.949 -8.218 -8.763 1.00 89.88 103 GLN A N 1
ATOM 769 C CA . GLN A 1 103 ? -10.903 -9.323 -8.883 1.00 89.88 103 GLN A CA 1
ATOM 770 C C . GLN A 1 103 ? -11.674 -9.573 -7.580 1.00 89.88 103 GLN A C 1
ATOM 772 O O . GLN A 1 103 ? -11.203 -9.253 -6.494 1.00 89.88 103 GLN A O 1
ATOM 777 N N . GLU A 1 104 ? -12.854 -10.189 -7.662 1.00 82.00 104 GLU A N 1
ATOM 778 C CA . GLU A 1 104 ? -13.715 -10.457 -6.495 1.00 82.00 104 GLU A CA 1
ATOM 779 C C . GLU A 1 104 ? -13.048 -11.383 -5.461 1.00 82.00 104 GLU A C 1
ATOM 781 O O . GLU A 1 104 ? -13.097 -11.108 -4.265 1.00 82.00 104 GLU A O 1
ATOM 786 N N . PHE A 1 105 ? -12.354 -12.428 -5.925 1.00 78.12 105 PHE A N 1
ATOM 787 C CA . PHE A 1 105 ? -11.598 -13.356 -5.071 1.00 78.12 105 PHE A CA 1
ATOM 788 C C . PHE A 1 105 ? -10.161 -12.895 -4.781 1.00 78.12 105 PHE A C 1
ATOM 790 O O . PHE A 1 105 ? -9.470 -13.501 -3.962 1.00 78.12 105 PHE A O 1
ATOM 797 N N . GLY A 1 106 ? -9.736 -11.789 -5.398 1.00 85.56 106 GLY A N 1
ATOM 798 C CA . GLY A 1 106 ? -8.535 -11.054 -5.025 1.00 85.56 106 GLY A CA 1
ATOM 799 C C . GLY A 1 106 ? -7.257 -11.896 -4.961 1.00 85.56 106 GLY A C 1
ATOM 800 O O . GLY A 1 106 ? -6.956 -12.703 -5.836 1.00 85.56 106 GLY A O 1
ATOM 801 N N . LEU A 1 107 ? -6.527 -11.698 -3.862 1.00 89.81 107 LEU A N 1
ATOM 802 C CA . LEU A 1 107 ? -5.292 -12.401 -3.501 1.00 89.81 107 LEU A CA 1
ATOM 803 C C . LEU A 1 107 ? -5.530 -13.495 -2.445 1.00 89.81 107 LEU A C 1
ATOM 805 O O . LEU A 1 107 ? -4.648 -13.800 -1.643 1.00 89.81 107 LEU A O 1
ATOM 809 N N . TYR A 1 108 ? -6.731 -14.079 -2.394 1.00 85.94 108 TYR A N 1
ATOM 810 C CA . TYR A 1 108 ? -7.037 -15.111 -1.407 1.00 85.94 108 TYR A CA 1
ATOM 811 C C . TYR A 1 108 ? -6.160 -16.358 -1.614 1.00 85.94 108 TYR A C 1
ATOM 813 O O . TYR A 1 108 ? -6.163 -16.962 -2.684 1.00 85.94 108 TYR A O 1
ATOM 821 N N . GLY A 1 109 ? -5.420 -16.757 -0.576 1.00 86.88 109 GLY A N 1
ATOM 822 C CA . GLY A 1 109 ? -4.512 -17.910 -0.612 1.00 86.88 109 GLY A CA 1
ATOM 823 C C . GLY A 1 109 ? -3.114 -17.624 -1.172 1.00 86.88 109 GLY A C 1
ATOM 824 O O . GLY A 1 109 ? -2.266 -18.510 -1.109 1.00 86.88 109 GLY A O 1
ATOM 825 N N . VAL A 1 110 ? -2.857 -16.409 -1.665 1.00 93.06 110 VAL A N 1
ATOM 826 C CA . VAL A 1 110 ? -1.503 -15.923 -1.978 1.00 93.06 110 VAL A CA 1
ATOM 827 C C . VAL A 1 110 ? -0.821 -15.535 -0.672 1.00 93.06 110 VAL A C 1
ATOM 829 O O . VAL A 1 110 ? -1.445 -14.891 0.171 1.00 93.06 110 VAL A O 1
ATOM 832 N N . ALA A 1 111 ? 0.443 -15.919 -0.495 1.00 95.12 111 ALA A N 1
ATOM 833 C CA . ALA A 1 111 ? 1.198 -15.545 0.697 1.00 95.12 111 ALA A CA 1
ATOM 834 C C . ALA A 1 111 ? 1.745 -14.116 0.572 1.00 95.12 111 ALA A C 1
ATOM 836 O O . ALA A 1 111 ? 2.251 -13.721 -0.481 1.00 95.12 111 ALA A O 1
ATOM 837 N N . PHE 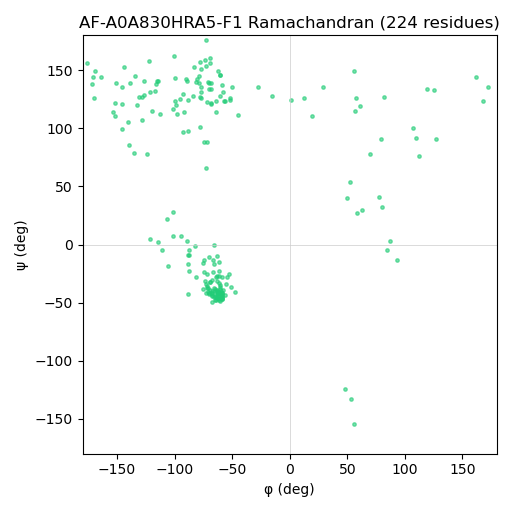A 1 112 ? 1.747 -13.359 1.669 1.00 96.31 112 PHE A N 1
ATOM 838 C CA . PHE A 1 112 ? 2.305 -12.006 1.705 1.00 96.31 112 PHE A CA 1
ATOM 839 C C . PHE A 1 112 ? 3.769 -11.969 1.233 1.00 96.31 112 PHE A C 1
ATOM 841 O O . PHE A 1 112 ? 4.201 -11.035 0.558 1.00 96.31 112 PHE A O 1
ATOM 848 N N . SER A 1 113 ? 4.536 -13.023 1.525 1.00 96.44 113 SER A N 1
ATOM 849 C CA . SER A 1 113 ? 5.923 -13.167 1.074 1.00 96.44 113 SER A CA 1
ATOM 850 C C . SER A 1 113 ? 6.073 -13.261 -0.450 1.00 96.44 113 SER A C 1
ATOM 852 O O . SER A 1 113 ? 7.108 -12.849 -0.972 1.00 96.44 113 SER A O 1
ATOM 854 N N . GLU A 1 114 ? 5.076 -13.766 -1.179 1.00 94.75 114 GLU A N 1
ATOM 855 C CA . GLU A 1 114 ? 5.079 -13.794 -2.648 1.00 94.75 114 GLU A CA 1
ATOM 856 C C . GLU A 1 114 ? 4.859 -12.389 -3.213 1.00 94.75 114 GLU A C 1
ATOM 858 O O . GLU A 1 114 ? 5.578 -11.969 -4.121 1.00 94.75 114 GLU A O 1
ATOM 863 N N . VAL A 1 115 ? 3.942 -11.622 -2.611 1.00 96.12 115 VAL A N 1
ATOM 864 C CA . VAL A 1 115 ? 3.735 -10.206 -2.950 1.00 96.12 115 VAL A CA 1
ATOM 865 C C . VAL A 1 115 ? 5.022 -9.411 -2.726 1.00 96.12 115 VAL A C 1
ATOM 867 O O . VAL A 1 115 ? 5.438 -8.656 -3.605 1.00 96.12 115 VAL A O 1
ATOM 870 N N . MET A 1 116 ? 5.702 -9.618 -1.591 1.00 96.44 116 MET A N 1
ATOM 871 C CA . MET A 1 116 ? 6.980 -8.952 -1.307 1.00 96.44 116 MET A CA 1
ATOM 872 C C . MET A 1 116 ? 8.059 -9.311 -2.328 1.00 96.44 116 MET A C 1
ATOM 874 O O . MET A 1 116 ? 8.753 -8.419 -2.800 1.00 96.44 116 MET A O 1
ATOM 878 N N . GLN A 1 117 ? 8.165 -10.578 -2.735 1.00 94.50 117 GLN A N 1
ATOM 879 C CA . GLN A 1 117 ? 9.132 -10.990 -3.757 1.00 94.50 117 GLN A CA 1
ATOM 880 C C . GLN A 1 117 ? 8.890 -10.312 -5.108 1.00 94.50 117 GLN A C 1
ATOM 882 O O . GLN A 1 117 ? 9.850 -9.924 -5.772 1.00 94.50 117 GLN A O 1
ATOM 887 N N . ILE A 1 118 ? 7.630 -10.171 -5.531 1.00 93.56 118 ILE A N 1
ATOM 888 C CA . ILE A 1 118 ? 7.300 -9.476 -6.784 1.00 93.56 118 ILE A CA 1
ATOM 889 C C . ILE A 1 118 ? 7.715 -8.006 -6.685 1.00 93.56 118 ILE A C 1
ATOM 891 O O . ILE A 1 118 ? 8.370 -7.497 -7.596 1.00 93.56 118 ILE A O 1
ATOM 895 N N . ILE A 1 119 ? 7.386 -7.341 -5.572 1.00 94.19 119 ILE A N 1
ATOM 896 C CA . ILE A 1 119 ? 7.758 -5.940 -5.348 1.00 94.19 119 ILE A CA 1
ATOM 897 C C . ILE A 1 119 ? 9.284 -5.780 -5.316 1.00 94.19 119 ILE A C 1
ATOM 899 O O . ILE A 1 119 ? 9.803 -4.900 -5.992 1.00 94.19 119 ILE A O 1
ATOM 903 N N . ASP A 1 120 ? 10.011 -6.645 -4.613 1.00 92.88 120 ASP A N 1
ATOM 904 C CA . ASP A 1 120 ? 11.465 -6.517 -4.427 1.00 92.88 120 ASP A CA 1
ATOM 905 C C . ASP A 1 120 ? 12.262 -6.764 -5.713 1.00 92.88 120 ASP A C 1
ATOM 907 O O . ASP A 1 120 ? 13.286 -6.120 -5.964 1.00 92.88 120 ASP A O 1
ATOM 911 N N . ARG A 1 121 ? 11.758 -7.643 -6.587 1.00 91.12 121 ARG A N 1
ATOM 912 C CA . ARG A 1 121 ? 12.327 -7.824 -7.928 1.00 91.12 121 ARG A CA 1
ATOM 913 C C . ARG A 1 121 ? 12.066 -6.611 -8.816 1.00 91.12 121 ARG A C 1
ATOM 915 O O . ARG A 1 121 ? 12.948 -6.202 -9.564 1.00 91.12 121 ARG A O 1
ATOM 922 N N . ALA A 1 122 ? 10.860 -6.050 -8.756 1.00 90.94 122 ALA A N 1
ATOM 923 C CA . ALA A 1 122 ? 10.408 -4.976 -9.640 1.00 90.94 122 ALA A CA 1
ATOM 924 C C . ALA A 1 122 ? 10.885 -3.577 -9.223 1.00 90.94 122 ALA A C 1
ATOM 926 O O . ALA A 1 122 ? 11.040 -2.692 -10.073 1.00 90.94 122 ALA A O 1
ATOM 927 N N . TYR A 1 123 ? 11.123 -3.370 -7.931 1.00 91.69 123 TYR A N 1
ATOM 928 C CA . TYR A 1 123 ? 11.375 -2.061 -7.355 1.00 91.69 123 TYR A CA 1
ATOM 929 C C . TYR A 1 123 ? 12.564 -2.079 -6.401 1.00 91.69 123 TYR A C 1
ATOM 931 O O . TYR A 1 123 ? 12.788 -3.028 -5.657 1.00 91.69 123 TYR A O 1
ATOM 939 N N . VAL A 1 124 ? 13.297 -0.973 -6.397 1.00 90.75 124 VAL A N 1
ATOM 940 C CA . VAL A 1 124 ? 14.274 -0.640 -5.367 1.00 90.75 124 VAL A CA 1
ATOM 941 C C . VAL A 1 124 ? 13.537 0.116 -4.266 1.00 90.75 124 VAL A C 1
ATOM 943 O O . VAL A 1 124 ? 12.864 1.114 -4.543 1.00 90.75 124 VAL A O 1
ATOM 946 N N . TYR A 1 125 ? 13.637 -0.386 -3.035 1.00 91.56 125 TYR A N 1
ATOM 947 C CA . TYR A 1 125 ? 13.017 0.212 -1.856 1.00 91.56 125 TYR A CA 1
ATOM 948 C C . TYR A 1 125 ? 14.006 1.111 -1.121 1.00 91.56 125 TYR A C 1
ATOM 950 O O . TYR A 1 125 ? 15.066 0.655 -0.694 1.00 91.56 125 TYR A O 1
ATOM 958 N N . THR A 1 126 ? 13.615 2.362 -0.910 1.00 90.50 126 THR A N 1
ATOM 959 C CA . THR A 1 126 ? 14.331 3.288 -0.033 1.00 90.50 126 THR A CA 1
ATOM 960 C C . THR A 1 126 ? 13.609 3.324 1.314 1.00 90.50 126 THR A C 1
ATOM 962 O O . THR A 1 126 ? 12.415 3.621 1.343 1.00 90.50 126 THR A O 1
ATOM 965 N N . PRO A 1 127 ? 14.282 3.032 2.443 1.00 91.31 127 PRO A N 1
ATOM 966 C CA . PRO A 1 127 ? 13.683 3.187 3.763 1.00 91.31 127 PRO A CA 1
ATOM 967 C C . PRO A 1 127 ? 13.181 4.618 3.974 1.00 91.31 127 PRO A C 1
ATOM 969 O O . PRO A 1 127 ? 13.944 5.575 3.865 1.00 91.31 127 PRO A O 1
ATOM 972 N N . THR A 1 128 ? 11.897 4.767 4.288 1.00 90.12 128 THR A N 1
ATOM 973 C CA . THR A 1 128 ? 11.254 6.079 4.430 1.00 90.12 128 THR A CA 1
ATOM 974 C C . THR A 1 128 ? 10.323 6.076 5.631 1.00 90.12 128 THR A C 1
ATOM 976 O O . THR A 1 128 ? 9.607 5.102 5.868 1.00 90.12 128 THR A O 1
ATOM 979 N N . THR A 1 129 ? 10.338 7.169 6.389 1.00 92.69 129 THR A N 1
ATOM 980 C CA . THR A 1 129 ? 9.382 7.400 7.471 1.00 92.69 129 THR A CA 1
ATOM 981 C C . THR A 1 129 ? 8.003 7.670 6.881 1.00 92.69 129 THR A C 1
ATOM 983 O O . THR A 1 129 ? 7.854 8.468 5.953 1.00 92.69 129 THR A O 1
ATOM 986 N N . PHE A 1 130 ? 6.976 7.034 7.433 1.00 93.69 130 PHE A N 1
ATOM 987 C CA . PHE A 1 130 ? 5.600 7.315 7.045 1.00 93.69 130 PHE A CA 1
ATOM 988 C C . PHE A 1 130 ? 4.651 7.235 8.234 1.00 93.69 130 PHE A C 1
ATOM 990 O O . PHE A 1 130 ? 4.861 6.505 9.206 1.00 93.69 130 PHE A O 1
ATOM 997 N N . VAL A 1 131 ? 3.568 7.987 8.127 1.00 94.38 131 VAL A N 1
ATOM 998 C CA . VAL A 1 131 ? 2.501 8.052 9.114 1.00 94.38 131 VAL A CA 1
ATOM 999 C C . VAL A 1 131 ? 1.227 7.506 8.492 1.00 94.38 131 VAL A C 1
ATOM 1001 O O . VAL A 1 131 ? 0.940 7.756 7.323 1.00 94.38 131 VAL A O 1
ATOM 1004 N N . ASN A 1 132 ? 0.462 6.757 9.277 1.00 94.31 132 ASN A N 1
ATOM 1005 C CA . ASN A 1 132 ? -0.844 6.234 8.907 1.00 94.31 132 ASN A CA 1
ATOM 1006 C C . ASN A 1 132 ? -1.876 6.630 9.971 1.00 94.31 132 ASN A C 1
ATOM 1008 O O . ASN A 1 132 ? -1.634 6.434 11.157 1.00 94.31 132 ASN A O 1
ATOM 1012 N N . GLY A 1 133 ? -3.002 7.215 9.566 1.00 92.12 133 GLY A N 1
ATOM 1013 C CA . GLY A 1 133 ? -3.928 7.898 10.472 1.00 92.12 133 GLY A CA 1
ATOM 1014 C C . GLY A 1 133 ? -3.445 9.296 10.881 1.00 92.12 133 GLY A C 1
ATOM 1015 O O . GLY A 1 133 ? -3.549 9.662 12.051 1.00 92.12 133 GLY A O 1
ATOM 1016 N N . VAL A 1 134 ? -2.881 10.072 9.945 1.00 90.69 134 VAL A N 1
ATOM 1017 C CA . VAL A 1 134 ? -2.489 11.479 10.175 1.00 90.69 134 VAL A CA 1
ATOM 1018 C C . VAL A 1 134 ? -3.641 12.276 10.803 1.00 90.69 134 VAL A C 1
ATOM 1020 O O . VAL A 1 134 ? -4.789 12.135 10.389 1.00 90.69 134 VAL A O 1
ATOM 1023 N N . ASP A 1 135 ? -3.322 13.088 11.815 1.00 88.44 135 ASP A N 1
ATOM 1024 C CA . ASP A 1 135 ? -4.269 13.915 12.581 1.00 88.44 135 ASP A CA 1
ATOM 1025 C C . ASP A 1 135 ? -5.407 13.146 13.280 1.00 88.44 135 ASP A C 1
ATOM 1027 O O . ASP A 1 135 ? -6.479 13.697 13.541 1.00 88.44 135 ASP A O 1
ATOM 1031 N N . THR A 1 136 ? -5.179 11.873 13.619 1.00 90.75 136 THR A N 1
ATOM 1032 C CA . THR A 1 136 ? -6.137 11.046 14.369 1.00 90.75 136 THR A CA 1
ATOM 1033 C C . THR A 1 136 ? -5.540 10.500 15.663 1.00 90.75 136 THR A C 1
ATOM 1035 O O . THR A 1 136 ? -4.326 10.351 15.789 1.00 90.75 136 THR A O 1
ATOM 1038 N N . ASP A 1 137 ? -6.404 10.143 16.617 1.00 88.12 137 ASP A N 1
ATOM 1039 C CA . ASP A 1 137 ? -6.000 9.517 17.886 1.00 88.12 137 ASP A CA 1
ATOM 1040 C C . ASP A 1 137 ? -5.413 8.100 17.703 1.00 88.12 137 ASP A C 1
ATOM 1042 O O . ASP A 1 137 ? -4.816 7.546 18.623 1.00 88.12 137 ASP A O 1
ATOM 1046 N N . GLU A 1 138 ? -5.579 7.504 16.518 1.00 86.44 138 GLU A N 1
ATOM 1047 C CA . GLU A 1 138 ? -5.111 6.159 16.163 1.00 86.44 138 GLU A CA 1
ATOM 1048 C C . GLU A 1 138 ? -3.892 6.189 15.225 1.00 86.44 138 GLU A C 1
ATOM 1050 O O . GLU A 1 138 ? -3.614 5.226 14.505 1.00 86.44 138 GLU A O 1
ATOM 1055 N N . GLN A 1 139 ? -3.165 7.308 15.223 1.00 92.62 139 GLN A N 1
ATOM 1056 C CA . GLN A 1 139 ? -1.979 7.508 14.405 1.00 92.62 139 GLN A CA 1
ATOM 1057 C C . GLN A 1 139 ? -0.902 6.446 14.679 1.00 92.62 139 GLN A C 1
ATOM 1059 O O . GLN A 1 139 ? -0.481 6.221 15.814 1.00 92.62 139 GLN A O 1
ATOM 1064 N N . VAL A 1 140 ? -0.389 5.857 13.602 1.00 94.56 140 VAL A N 1
ATOM 1065 C CA . VAL A 1 140 ? 0.763 4.957 13.604 1.00 94.56 140 VAL A CA 1
ATOM 1066 C C . VAL A 1 140 ? 1.907 5.644 12.871 1.00 94.56 140 VAL A C 1
ATOM 1068 O O . VAL A 1 140 ? 1.840 5.865 11.662 1.00 94.56 140 VAL A O 1
ATOM 1071 N N . VAL A 1 141 ? 2.959 5.985 13.611 1.00 94.38 141 VAL A N 1
ATOM 1072 C CA . VAL A 1 141 ? 4.210 6.513 13.056 1.00 94.38 141 VAL A CA 1
ATOM 1073 C C . VAL A 1 141 ? 5.164 5.347 12.825 1.00 94.38 141 VAL A C 1
ATOM 1075 O O . VAL A 1 141 ? 5.383 4.538 13.724 1.00 94.38 141 VAL A O 1
ATOM 1078 N N . ASN A 1 142 ? 5.722 5.259 11.623 1.00 94.75 142 ASN A N 1
ATOM 1079 C CA . ASN A 1 142 ? 6.682 4.235 11.232 1.00 94.75 142 ASN A CA 1
ATOM 1080 C C . ASN A 1 142 ? 7.975 4.934 10.836 1.00 94.75 142 ASN A C 1
ATOM 1082 O O . ASN A 1 142 ? 7.987 5.674 9.851 1.00 94.75 142 ASN A O 1
ATOM 1086 N N . ASN A 1 143 ? 9.050 4.716 11.590 1.00 93.62 143 ASN A N 1
ATOM 1087 C CA . ASN A 1 143 ? 10.348 5.287 11.245 1.00 93.62 143 ASN A CA 1
ATOM 1088 C C . ASN A 1 143 ? 10.954 4.553 10.041 1.00 93.62 143 ASN A C 1
ATOM 1090 O O . ASN A 1 143 ? 10.620 3.399 9.767 1.00 93.62 143 ASN A O 1
ATOM 1094 N N . ALA A 1 144 ? 11.885 5.196 9.335 1.00 90.62 144 ALA A N 1
ATOM 1095 C CA . ALA A 1 144 ? 12.625 4.546 8.256 1.00 90.62 144 ALA A CA 1
ATOM 1096 C C . ALA A 1 144 ? 13.248 3.211 8.721 1.00 90.62 144 ALA A C 1
ATOM 1098 O O . ALA A 1 144 ? 13.997 3.158 9.696 1.00 90.62 144 ALA A O 1
ATOM 1099 N N . GLY A 1 145 ? 12.933 2.124 8.010 1.00 89.75 145 GLY A N 1
ATOM 1100 C CA . GLY A 1 145 ? 13.387 0.768 8.340 1.00 89.75 145 GLY A CA 1
ATOM 1101 C C . GLY A 1 145 ? 12.411 -0.041 9.203 1.00 89.75 145 GLY A C 1
ATOM 1102 O O . GLY A 1 145 ? 12.554 -1.263 9.284 1.00 89.75 145 GLY A O 1
ATOM 1103 N N . GLU A 1 146 ? 11.399 0.592 9.797 1.00 92.06 146 GLU A N 1
ATOM 1104 C CA . GLU A 1 146 ? 10.318 -0.082 10.517 1.00 92.06 146 GLU A CA 1
ATOM 1105 C C . GLU A 1 146 ? 9.158 -0.406 9.577 1.00 92.06 146 GLU A C 1
ATOM 1107 O O . GLU A 1 146 ? 8.809 0.367 8.688 1.00 92.06 146 GLU A O 1
ATOM 1112 N N . ASN A 1 147 ? 8.528 -1.567 9.785 1.00 94.31 147 ASN A N 1
ATOM 1113 C CA . ASN A 1 147 ? 7.353 -1.988 9.016 1.00 94.31 147 ASN A CA 1
ATOM 1114 C C . ASN A 1 147 ? 7.545 -1.866 7.489 1.00 94.31 147 ASN A C 1
ATO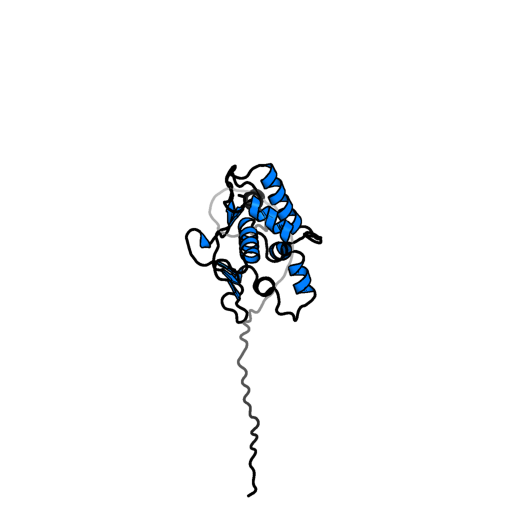M 1116 O O . ASN A 1 147 ? 6.612 -1.509 6.769 1.00 94.31 147 ASN A O 1
ATOM 1120 N N . ASN A 1 148 ? 8.738 -2.219 6.987 1.00 94.00 148 ASN A N 1
ATOM 1121 C CA . ASN A 1 148 ? 9.107 -2.093 5.569 1.00 94.00 148 ASN A CA 1
ATOM 1122 C C . ASN A 1 148 ? 8.080 -2.724 4.621 1.00 94.00 148 ASN A C 1
ATOM 1124 O O . ASN A 1 148 ? 7.807 -2.171 3.563 1.00 94.00 148 ASN A O 1
ATOM 1128 N N . GLY A 1 149 ? 7.462 -3.846 5.007 1.00 95.50 149 GLY A N 1
ATOM 1129 C CA . GLY A 1 149 ? 6.391 -4.458 4.217 1.00 95.50 149 GLY A CA 1
ATOM 1130 C C . GLY A 1 149 ? 5.192 -3.524 4.014 1.00 95.50 149 GLY A C 1
ATOM 1131 O O . GLY A 1 149 ? 4.671 -3.429 2.910 1.00 95.50 149 GLY A O 1
ATOM 1132 N N . SER A 1 150 ? 4.794 -2.767 5.043 1.00 96.06 150 SER A N 1
ATOM 1133 C CA . SER A 1 150 ? 3.730 -1.759 4.921 1.00 96.06 150 SER A CA 1
ATOM 1134 C C . SER A 1 150 ? 4.159 -0.590 4.033 1.00 96.06 150 SER A C 1
ATOM 1136 O O . SER A 1 150 ? 3.403 -0.209 3.145 1.00 96.06 150 SER A O 1
ATOM 1138 N N . ALA A 1 151 ? 5.379 -0.072 4.208 1.00 95.00 151 ALA A N 1
ATOM 1139 C CA . ALA A 1 151 ? 5.908 1.006 3.367 1.00 95.00 151 ALA A CA 1
ATOM 1140 C C . ALA A 1 151 ? 5.948 0.608 1.880 1.00 95.00 151 ALA A C 1
ATOM 1142 O O . ALA A 1 151 ? 5.491 1.366 1.024 1.00 95.00 151 ALA A O 1
ATOM 1143 N N . LYS A 1 152 ? 6.415 -0.611 1.577 1.00 95.75 152 LYS A N 1
ATOM 1144 C CA . LYS A 1 152 ? 6.428 -1.185 0.224 1.00 95.75 152 LYS A CA 1
ATOM 1145 C C . LYS A 1 152 ? 5.016 -1.327 -0.347 1.00 95.75 152 LYS A C 1
ATOM 1147 O O . LYS A 1 152 ? 4.779 -0.876 -1.463 1.00 95.75 152 LYS A O 1
ATOM 1152 N N . VAL A 1 153 ? 4.063 -1.886 0.406 1.00 96.94 153 VAL A N 1
ATOM 1153 C CA . VAL A 1 153 ? 2.665 -2.014 -0.052 1.00 96.94 153 VAL A CA 1
ATOM 1154 C C . VAL A 1 153 ? 2.037 -0.651 -0.333 1.0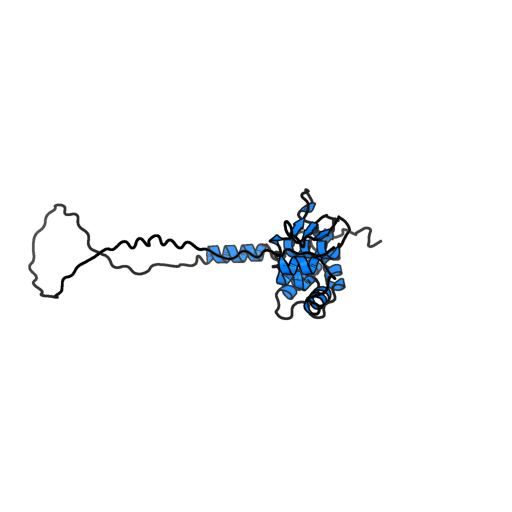0 96.94 153 VAL A C 1
ATOM 1156 O O . VAL A 1 153 ? 1.423 -0.475 -1.383 1.00 96.94 153 VAL A O 1
ATOM 1159 N N . PHE A 1 154 ? 2.201 0.331 0.556 1.00 95.75 154 PHE A N 1
ATOM 1160 C CA . PHE A 1 154 ? 1.649 1.672 0.347 1.00 95.75 154 PHE A CA 1
ATOM 1161 C C . PHE A 1 154 ? 2.327 2.396 -0.822 1.00 95.75 154 PHE A C 1
ATOM 1163 O O . PHE A 1 154 ? 1.646 3.019 -1.635 1.00 95.75 154 PHE A O 1
ATOM 1170 N N . GLY A 1 155 ? 3.645 2.257 -0.972 1.00 93.62 155 GLY A N 1
ATOM 1171 C CA . GLY A 1 155 ? 4.367 2.748 -2.144 1.00 93.62 155 GLY A CA 1
ATOM 1172 C C . GLY A 1 155 ? 3.849 2.137 -3.444 1.00 93.62 155 GLY A C 1
ATOM 1173 O O . GLY A 1 155 ? 3.575 2.856 -4.405 1.00 93.62 155 GLY A O 1
ATOM 1174 N N . PHE A 1 156 ? 3.657 0.818 -3.458 1.00 95.06 156 PHE A N 1
ATOM 1175 C CA . PHE A 1 156 ? 3.158 0.081 -4.615 1.00 95.06 156 PHE A CA 1
ATOM 1176 C C . PHE A 1 156 ? 1.718 0.482 -4.949 1.00 95.06 156 PHE A C 1
ATOM 1178 O O . PHE A 1 156 ? 1.416 0.812 -6.095 1.00 95.06 156 PHE A O 1
ATOM 1185 N N . GLY A 1 157 ? 0.840 0.527 -3.944 1.00 94.88 157 GLY A N 1
ATOM 1186 C CA . GLY A 1 157 ? -0.552 0.931 -4.109 1.00 94.88 157 GLY A CA 1
ATOM 1187 C C . GLY A 1 157 ? -0.682 2.346 -4.664 1.00 94.88 157 GLY A C 1
ATOM 1188 O O . GLY A 1 157 ? -1.446 2.565 -5.601 1.00 94.88 157 GLY A O 1
ATOM 1189 N N . ARG A 1 158 ? 0.124 3.293 -4.169 1.00 92.12 158 ARG A N 1
ATOM 1190 C CA . ARG A 1 158 ? 0.131 4.672 -4.673 1.00 92.12 158 ARG A CA 1
ATOM 1191 C C . ARG A 1 158 ? 0.657 4.757 -6.103 1.00 92.12 158 ARG A C 1
ATOM 1193 O O . ARG A 1 158 ? 0.080 5.472 -6.918 1.00 92.12 158 ARG A O 1
ATOM 1200 N N . MET A 1 159 ? 1.716 4.011 -6.418 1.00 91.06 159 MET A N 1
ATOM 1201 C CA . MET A 1 159 ? 2.321 3.993 -7.751 1.00 91.06 159 MET A CA 1
ATOM 1202 C C . MET A 1 159 ? 1.367 3.457 -8.826 1.00 91.06 159 MET A C 1
ATOM 1204 O O . MET A 1 159 ? 1.331 4.003 -9.925 1.00 91.06 159 MET A O 1
ATOM 1208 N N . HIS A 1 160 ? 0.584 2.427 -8.500 1.00 92.50 160 HIS A N 1
ATOM 1209 C CA . HIS A 1 160 ? -0.372 1.799 -9.423 1.00 92.50 160 HIS A CA 1
ATOM 1210 C C . HIS A 1 160 ? -1.797 2.349 -9.314 1.00 92.50 160 HIS A C 1
ATOM 1212 O O . HIS A 1 160 ? -2.713 1.810 -9.930 1.00 92.50 160 HIS A O 1
ATOM 1218 N N . GLY A 1 161 ? -2.011 3.409 -8.529 1.00 93.00 161 GLY A N 1
ATOM 1219 C CA . GLY A 1 161 ? -3.328 4.030 -8.370 1.00 93.00 161 GLY A CA 1
ATOM 1220 C C . GLY A 1 161 ? -4.376 3.106 -7.742 1.00 93.00 161 GLY A C 1
ATOM 1221 O O . GLY A 1 161 ? -5.564 3.232 -8.042 1.00 93.00 161 GLY A O 1
ATOM 1222 N N . LEU A 1 162 ? -3.952 2.172 -6.889 1.00 95.12 162 LEU A N 1
ATOM 1223 C CA . LEU A 1 162 ? -4.853 1.244 -6.216 1.00 95.12 162 LEU A CA 1
ATOM 1224 C C . LEU A 1 162 ? -5.725 1.984 -5.204 1.00 95.12 162 LEU A C 1
ATOM 1226 O O . LEU A 1 162 ? -5.264 2.835 -4.440 1.00 95.12 162 LEU A O 1
ATOM 1230 N N . ASN A 1 163 ? -7.001 1.621 -5.140 1.00 95.62 163 ASN A N 1
ATOM 1231 C CA . ASN A 1 163 ? -7.887 2.113 -4.095 1.00 95.62 163 ASN A CA 1
ATOM 1232 C C . ASN A 1 163 ? -7.570 1.455 -2.735 1.00 95.62 163 ASN A C 1
ATOM 1234 O O . ASN A 1 163 ? -6.706 0.581 -2.614 1.00 95.62 163 ASN A O 1
ATOM 1238 N N . GLN A 1 164 ? -8.269 1.897 -1.691 1.00 95.69 164 GLN A N 1
ATOM 1239 C CA . GLN A 1 164 ? -8.050 1.421 -0.326 1.00 95.69 164 GLN A CA 1
ATOM 1240 C C . GLN A 1 164 ? -8.242 -0.099 -0.193 1.00 95.69 164 GLN A C 1
ATOM 1242 O O . GLN A 1 164 ? -7.392 -0.772 0.380 1.00 95.69 164 GLN A O 1
ATOM 1247 N N . GLU A 1 165 ? -9.320 -0.658 -0.743 1.00 95.19 165 GLU A N 1
ATOM 1248 C CA . GLU A 1 165 ? -9.605 -2.094 -0.647 1.00 95.19 165 GLU A CA 1
ATOM 1249 C C . GLU A 1 165 ? -8.592 -2.933 -1.439 1.00 95.19 165 GLU A C 1
ATOM 1251 O O . GLU A 1 165 ? -8.074 -3.925 -0.930 1.00 95.19 165 GLU A O 1
ATOM 1256 N N . GLN A 1 166 ? -8.247 -2.503 -2.653 1.00 96.00 166 GLN A N 1
ATOM 1257 C CA . GLN A 1 166 ? -7.225 -3.140 -3.490 1.00 96.00 166 GLN A CA 1
ATOM 1258 C C . GLN A 1 166 ? -5.866 -3.173 -2.786 1.00 96.00 166 GLN A C 1
ATOM 1260 O O . GLN A 1 166 ? -5.183 -4.194 -2.789 1.00 96.00 166 GLN A O 1
ATOM 1265 N N . THR A 1 167 ? -5.503 -2.078 -2.120 1.00 96.81 167 THR A N 1
ATOM 1266 C CA . THR A 1 167 ? -4.254 -1.987 -1.356 1.00 96.81 167 THR A CA 1
ATOM 1267 C C . THR A 1 167 ? -4.293 -2.866 -0.109 1.00 96.81 167 THR A C 1
ATOM 1269 O O . THR A 1 167 ? -3.310 -3.531 0.200 1.00 96.81 167 THR A O 1
ATOM 1272 N N . LEU A 1 168 ? -5.433 -2.941 0.585 1.00 96.56 168 LEU A N 1
ATOM 1273 C CA . LEU A 1 168 ? -5.605 -3.845 1.727 1.00 96.56 168 LEU A CA 1
ATOM 1274 C C . LEU A 1 168 ? -5.418 -5.315 1.332 1.00 96.56 168 LEU A C 1
ATOM 1276 O O . LEU A 1 168 ? -4.807 -6.076 2.078 1.00 96.56 168 LEU A O 1
ATOM 1280 N N . ARG A 1 169 ? -5.868 -5.707 0.135 1.00 96.06 169 ARG A N 1
ATOM 1281 C CA . ARG A 1 169 ? -5.701 -7.076 -0.382 1.00 96.06 169 ARG A CA 1
ATOM 1282 C C . ARG A 1 169 ? -4.234 -7.472 -0.576 1.00 96.06 169 ARG A C 1
ATOM 1284 O O . ARG A 1 169 ? -3.930 -8.653 -0.446 1.00 96.06 169 ARG A O 1
ATOM 1291 N N . LEU A 1 170 ? -3.323 -6.523 -0.815 1.00 96.88 170 LEU A N 1
ATOM 1292 C CA . LEU A 1 170 ? -1.879 -6.797 -0.924 1.00 96.88 170 LEU A CA 1
ATOM 1293 C C . LEU A 1 170 ? -1.249 -7.273 0.392 1.00 96.88 170 LEU A C 1
ATOM 1295 O O . LEU A 1 170 ? -0.156 -7.829 0.371 1.00 96.88 170 LEU A O 1
ATOM 1299 N N . PHE A 1 171 ? -1.919 -7.071 1.531 1.00 96.62 171 PHE A N 1
ATOM 1300 C CA . PHE A 1 171 ? -1.479 -7.608 2.820 1.00 96.62 171 PHE A CA 1
ATOM 1301 C C . PHE A 1 171 ? -1.883 -9.079 3.039 1.00 96.62 171 PHE A C 1
ATOM 1303 O O . PHE A 1 171 ? -1.536 -9.640 4.079 1.00 96.62 171 PHE A O 1
ATOM 1310 N N . CYS A 1 172 ? -2.592 -9.704 2.089 1.00 95.94 172 CYS A N 1
ATOM 1311 C CA . CYS A 1 172 ? -2.887 -11.140 2.056 1.00 95.94 172 CYS A CA 1
ATOM 1312 C C . CYS A 1 172 ? -3.416 -11.687 3.400 1.00 95.94 172 CYS A C 1
ATOM 1314 O O . CYS A 1 172 ? -4.405 -11.183 3.940 1.00 95.94 172 CYS A O 1
ATOM 1316 N N . GLU A 1 173 ? -2.763 -12.706 3.967 1.00 94.81 173 GLU A N 1
ATOM 1317 C CA . GLU A 1 173 ? -3.149 -13.352 5.221 1.00 94.81 173 GLU A CA 1
ATOM 1318 C C . GLU A 1 173 ? -3.202 -12.390 6.418 1.00 94.81 173 GLU A C 1
ATOM 1320 O O . GLU A 1 173 ? -4.002 -12.596 7.332 1.00 94.81 173 GLU A O 1
ATOM 1325 N N . HIS A 1 174 ? -2.413 -11.310 6.416 1.00 95.69 174 HIS A N 1
ATOM 1326 C CA . HIS A 1 174 ? -2.432 -10.320 7.493 1.00 95.69 174 HIS A CA 1
ATOM 1327 C C . HIS A 1 174 ? -3.718 -9.491 7.480 1.00 95.69 174 HIS A C 1
ATOM 1329 O O . HIS A 1 174 ? -4.270 -9.193 8.540 1.00 95.69 174 HIS A O 1
ATOM 1335 N N . TYR A 1 175 ? -4.238 -9.159 6.295 1.00 95.31 175 TYR A N 1
ATOM 1336 C CA . TYR A 1 175 ? -5.525 -8.471 6.182 1.00 95.31 175 TYR A CA 1
ATOM 1337 C C . TYR A 1 175 ? -6.682 -9.367 6.633 1.00 95.31 175 TYR A C 1
ATOM 1339 O O . TYR A 1 175 ? -7.556 -8.924 7.382 1.00 95.31 175 TYR A O 1
ATOM 1347 N N . GLU A 1 176 ? -6.656 -10.645 6.256 1.00 93.62 176 GLU A N 1
ATOM 1348 C CA . GLU A 1 176 ? -7.669 -11.606 6.698 1.00 93.62 176 GLU A CA 1
ATOM 1349 C C . GLU A 1 176 ? -7.609 -11.858 8.214 1.00 93.62 176 GLU A C 1
ATOM 1351 O O . GLU A 1 176 ? -8.657 -11.917 8.859 1.00 93.62 176 GLU A O 1
ATOM 1356 N N . SER A 1 177 ? -6.412 -11.907 8.814 1.00 94.50 177 SER A N 1
ATOM 1357 C CA . SER A 1 177 ? -6.238 -11.993 10.274 1.00 94.50 177 SER A CA 1
ATOM 1358 C C . SER A 1 177 ? -6.890 -10.811 10.998 1.00 94.50 177 SER A C 1
ATOM 1360 O O . SER A 1 177 ? -7.658 -10.996 11.946 1.00 94.50 177 SER A O 1
ATOM 1362 N N . VAL A 1 178 ? -6.656 -9.587 10.512 1.00 95.44 178 VAL A N 1
ATOM 1363 C CA . VAL A 1 178 ? -7.250 -8.369 11.083 1.00 95.44 178 VAL A CA 1
ATOM 1364 C C . VAL A 1 178 ? -8.775 -8.372 10.955 1.00 95.44 178 VAL A C 1
ATOM 1366 O O . VAL A 1 178 ? -9.466 -8.018 11.910 1.00 95.44 178 VAL A O 1
ATOM 1369 N N . LYS A 1 179 ? -9.320 -8.813 9.813 1.00 93.25 179 LYS A N 1
ATOM 1370 C CA . LYS A 1 179 ? -10.775 -8.951 9.614 1.00 93.25 179 LYS A CA 1
ATOM 1371 C C . LYS A 1 179 ? -11.396 -10.003 10.530 1.00 93.25 179 LYS A C 1
ATOM 1373 O O . LYS A 1 179 ? -12.508 -9.800 11.014 1.00 93.25 179 LYS A O 1
ATOM 1378 N N . ALA A 1 180 ? -10.701 -11.115 10.762 1.00 94.19 180 ALA A N 1
ATOM 1379 C CA . ALA A 1 180 ? -11.164 -12.185 11.641 1.00 94.19 180 ALA A CA 1
ATOM 1380 C C . ALA A 1 180 ? -11.114 -11.794 13.129 1.00 94.19 180 ALA A C 1
ATOM 1382 O O . ALA A 1 180 ? -11.883 -12.330 13.925 1.00 94.19 180 ALA A O 1
ATOM 1383 N N . ASN A 1 181 ? -10.238 -10.855 13.501 1.00 94.94 181 ASN A N 1
ATOM 1384 C CA . ASN A 1 181 ? -10.068 -10.380 14.870 1.00 94.94 181 ASN A CA 1
ATOM 1385 C C . ASN A 1 181 ? -10.251 -8.849 14.974 1.00 94.94 181 ASN A C 1
ATOM 1387 O O . ASN A 1 181 ? -9.262 -8.111 15.071 1.00 94.94 181 ASN A O 1
ATOM 1391 N N . PRO A 1 182 ? -11.497 -8.337 14.968 1.00 91.19 182 PRO A N 1
ATOM 1392 C CA . PRO A 1 182 ? -11.762 -6.896 14.962 1.00 91.19 182 PRO A CA 1
ATOM 1393 C C . PRO A 1 182 ? -11.244 -6.173 16.215 1.00 91.19 182 PRO A C 1
ATOM 1395 O O . PRO A 1 182 ? -1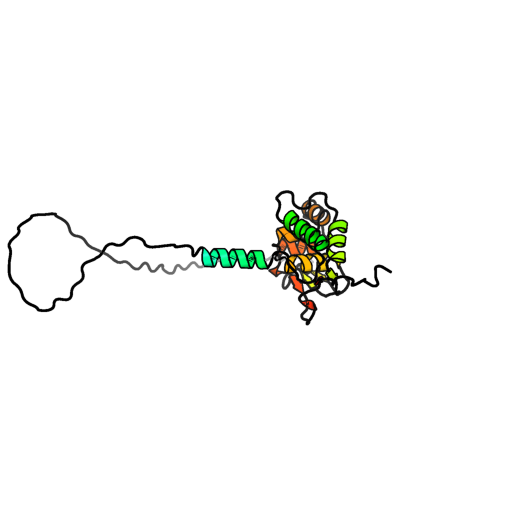0.795 -5.035 16.100 1.00 91.19 182 PRO A O 1
ATOM 1398 N N . ASP A 1 183 ? -11.216 -6.848 17.367 1.00 90.31 183 ASP A N 1
ATOM 1399 C CA . ASP A 1 183 ? -10.772 -6.287 18.653 1.00 90.31 183 ASP A CA 1
ATOM 1400 C C . ASP A 1 183 ? -9.259 -6.458 18.911 1.00 90.31 183 ASP A C 1
ATOM 1402 O O . ASP A 1 183 ? -8.754 -6.107 19.979 1.00 90.31 183 ASP A O 1
ATOM 1406 N N . GLY A 1 184 ? -8.519 -7.022 17.950 1.00 90.81 184 GLY A N 1
ATOM 1407 C CA . GLY A 1 184 ? -7.068 -7.180 18.040 1.00 90.81 184 GLY A CA 1
ATOM 1408 C C . GLY A 1 184 ? -6.302 -5.855 17.959 1.00 90.81 184 GLY A C 1
ATOM 1409 O O . GLY A 1 184 ? -6.796 -4.843 17.462 1.00 90.81 184 GLY A O 1
ATOM 1410 N N . THR A 1 185 ? -5.053 -5.879 18.421 1.00 90.12 185 THR A N 1
ATOM 1411 C CA . THR A 1 185 ? -4.111 -4.742 18.373 1.00 90.12 185 THR A CA 1
ATOM 1412 C C . THR A 1 185 ? -2.908 -5.003 17.461 1.00 90.12 185 THR A C 1
ATOM 1414 O O . THR A 1 185 ? -2.017 -4.166 17.336 1.00 90.12 185 THR A O 1
ATOM 1417 N N . ASP A 1 186 ? -2.877 -6.167 16.814 1.00 92.44 186 ASP A N 1
ATOM 1418 C CA . ASP A 1 186 ? -1.893 -6.556 15.812 1.00 92.44 186 ASP A CA 1
ATOM 1419 C C . ASP A 1 186 ? -2.056 -5.752 14.514 1.00 92.44 186 ASP A C 1
ATOM 1421 O O . ASP A 1 186 ? -3.134 -5.247 14.204 1.00 92.44 186 ASP A O 1
ATOM 1425 N N . HIS A 1 187 ? -0.973 -5.644 13.739 1.00 93.12 187 HIS A N 1
ATOM 1426 C CA . HIS A 1 187 ? -0.968 -4.993 12.425 1.00 93.12 187 HIS A CA 1
ATOM 1427 C C . HIS A 1 187 ? -1.551 -3.566 12.419 1.00 93.12 187 HIS A C 1
ATOM 1429 O O . HIS A 1 187 ? -2.427 -3.242 11.613 1.00 93.12 187 HIS A O 1
ATOM 1435 N N . GLY A 1 188 ? -1.024 -2.690 13.283 1.00 94.62 188 GLY A N 1
ATOM 1436 C CA . GLY A 1 188 ? -1.494 -1.305 13.430 1.00 94.62 188 GLY A CA 1
ATOM 1437 C C . GLY A 1 188 ? -1.670 -0.551 12.104 1.00 94.62 188 GLY A C 1
ATOM 1438 O O . GLY A 1 188 ? -2.696 0.090 11.906 1.00 94.62 188 GLY A O 1
ATOM 1439 N N . ASN A 1 189 ? -0.747 -0.711 11.146 1.00 96.31 189 ASN A N 1
ATOM 1440 C CA . ASN A 1 189 ? -0.870 -0.091 9.819 1.00 96.31 189 ASN A CA 1
ATOM 1441 C C . ASN A 1 189 ? -2.093 -0.575 9.026 1.00 96.31 189 ASN A C 1
ATOM 1443 O O . ASN A 1 189 ? -2.770 0.234 8.399 1.00 96.31 189 ASN A O 1
ATOM 1447 N N . ILE A 1 190 ? -2.406 -1.872 9.048 1.00 96.50 190 ILE A N 1
ATOM 1448 C CA . ILE A 1 190 ? -3.574 -2.403 8.330 1.00 96.50 190 ILE A CA 1
ATOM 1449 C C . ILE A 1 190 ? -4.850 -1.833 8.957 1.00 96.50 190 ILE A C 1
ATOM 1451 O O . ILE A 1 190 ? -5.719 -1.338 8.244 1.00 96.50 190 ILE A O 1
ATOM 1455 N N . ARG A 1 191 ? -4.936 -1.823 10.293 1.00 95.88 191 ARG A N 1
ATOM 1456 C CA . ARG A 1 191 ? -6.100 -1.305 11.031 1.00 95.88 191 ARG A CA 1
ATOM 1457 C C . ARG A 1 191 ? -6.311 0.193 10.817 1.00 95.88 191 ARG A C 1
ATOM 1459 O O . ARG A 1 191 ? -7.424 0.603 10.490 1.00 95.88 191 ARG A O 1
ATOM 1466 N N . ALA A 1 192 ? -5.252 0.991 10.939 1.00 95.81 192 ALA A N 1
ATOM 1467 C CA . ALA A 1 192 ? -5.302 2.426 10.671 1.00 95.81 192 ALA A CA 1
ATOM 1468 C C . ALA A 1 192 ? -5.706 2.695 9.212 1.00 95.81 192 ALA A C 1
ATOM 1470 O O . ALA A 1 192 ? -6.595 3.505 8.945 1.00 95.81 192 ALA A O 1
ATOM 1471 N N . PHE A 1 193 ? -5.155 1.930 8.262 1.00 96.88 193 PHE A N 1
ATOM 1472 C CA . PHE A 1 193 ? -5.487 2.090 6.849 1.00 96.88 193 PHE A CA 1
ATOM 1473 C C . PHE A 1 193 ? -6.920 1.654 6.518 1.00 96.88 193 PHE A C 1
ATOM 1475 O O . PHE A 1 193 ? -7.554 2.269 5.669 1.00 96.88 193 PHE A O 1
ATOM 1482 N N . MET A 1 194 ? -7.486 0.651 7.200 1.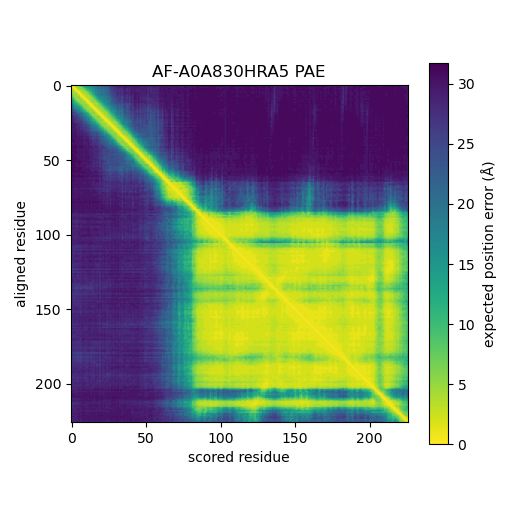00 95.19 194 MET A N 1
ATOM 1483 C CA . MET A 1 194 ? -8.907 0.288 7.064 1.00 95.19 194 MET A CA 1
ATOM 1484 C C . MET A 1 194 ? -9.846 1.424 7.484 1.00 95.19 194 MET A C 1
ATOM 1486 O O . MET A 1 194 ? -10.919 1.571 6.901 1.00 95.19 194 MET A O 1
ATOM 1490 N N . LYS A 1 195 ? -9.456 2.230 8.474 1.00 94.44 195 LYS A N 1
ATOM 1491 C CA . LYS A 1 195 ? -10.288 3.314 9.013 1.00 94.44 195 LYS A CA 1
ATOM 1492 C C . LYS A 1 195 ? -10.111 4.633 8.268 1.00 94.44 195 LYS A C 1
ATOM 1494 O O . LYS A 1 195 ? -11.096 5.313 7.995 1.00 94.44 195 LYS A O 1
ATOM 1499 N N . HIS A 1 196 ? -8.873 4.993 7.942 1.00 94.88 196 HIS A N 1
ATOM 1500 C CA . HIS A 1 196 ? -8.533 6.321 7.419 1.00 94.88 196 HIS A CA 1
ATOM 1501 C C . HIS A 1 196 ? -8.227 6.325 5.916 1.00 94.88 196 HIS A C 1
ATOM 1503 O O . HIS A 1 196 ? -8.292 7.376 5.273 1.00 94.88 196 HIS A O 1
ATOM 1509 N N . GLY A 1 197 ? -7.925 5.156 5.343 1.00 94.81 197 GLY A N 1
ATOM 1510 C CA . GLY A 1 197 ? -7.567 5.003 3.937 1.00 94.81 197 GLY A CA 1
ATOM 1511 C C . GLY A 1 197 ? -6.378 5.871 3.528 1.00 94.81 197 GLY A C 1
ATOM 1512 O O . GLY A 1 197 ? -5.551 6.266 4.349 1.00 94.81 197 GLY A O 1
ATOM 1513 N N . TRP A 1 198 ? -6.310 6.203 2.239 1.00 94.44 198 TRP A N 1
ATOM 1514 C CA . TRP A 1 198 ? -5.224 7.012 1.678 1.00 94.44 198 TRP A CA 1
ATOM 1515 C C . TRP A 1 198 ? -5.117 8.418 2.268 1.00 94.44 198 TRP A C 1
ATOM 1517 O O . TRP A 1 198 ? -4.020 8.960 2.313 1.00 94.44 198 TRP A O 1
ATOM 1527 N N . ASN A 1 199 ? -6.218 8.987 2.766 1.00 92.06 199 ASN A N 1
ATOM 1528 C CA . ASN A 1 199 ? -6.201 10.303 3.411 1.00 92.06 199 ASN A CA 1
ATOM 1529 C C . ASN A 1 199 ? -5.414 10.296 4.728 1.00 92.06 199 ASN A C 1
ATOM 1531 O O . ASN A 1 199 ? -4.951 11.342 5.162 1.00 92.06 199 ASN A O 1
ATOM 1535 N N . GLY A 1 200 ? -5.282 9.129 5.365 1.00 92.31 200 GLY A N 1
ATOM 1536 C CA . GLY A 1 200 ? -4.501 8.969 6.583 1.00 92.31 200 GLY A CA 1
ATOM 1537 C C . GLY A 1 200 ? -3.028 8.659 6.339 1.00 92.31 200 GLY A C 1
ATOM 1538 O O . GLY A 1 200 ? -2.285 8.652 7.313 1.00 92.31 200 GLY A O 1
ATOM 1539 N N . VAL A 1 201 ? -2.601 8.374 5.104 1.00 93.69 201 VAL A N 1
ATOM 1540 C CA . VAL A 1 201 ? -1.217 7.980 4.803 1.00 93.69 201 VAL A CA 1
ATOM 1541 C C . VAL A 1 201 ? -0.430 9.179 4.295 1.00 93.69 201 VAL A C 1
ATOM 1543 O O . VAL A 1 201 ? -0.749 9.735 3.246 1.00 93.69 201 VAL A O 1
ATOM 1546 N N . SER A 1 202 ? 0.636 9.532 5.006 1.00 91.88 202 SER A N 1
ATOM 1547 C CA . SER A 1 202 ? 1.603 10.538 4.570 1.00 91.88 202 SER A CA 1
ATOM 1548 C C . SER A 1 202 ? 3.007 9.988 4.711 1.00 91.88 202 SER A C 1
ATOM 1550 O O . SER A 1 202 ? 3.395 9.530 5.785 1.00 91.88 202 SER A O 1
ATOM 1552 N N . PHE A 1 203 ? 3.774 10.055 3.633 1.00 90.19 203 PHE A N 1
ATOM 1553 C CA . PHE A 1 203 ? 5.216 9.881 3.707 1.00 90.19 203 PHE A CA 1
ATOM 1554 C C . PHE A 1 203 ? 5.853 11.214 4.109 1.00 90.19 203 PHE A C 1
ATOM 1556 O O . PHE A 1 203 ? 5.247 12.268 3.904 1.00 90.19 203 PHE A O 1
ATOM 1563 N N . GLU A 1 204 ? 7.015 11.170 4.756 1.00 84.44 204 GLU A N 1
ATOM 1564 C CA . GLU A 1 204 ? 7.776 12.384 5.071 1.00 84.44 204 GLU A CA 1
ATOM 1565 C C . GLU A 1 204 ? 8.203 13.099 3.773 1.00 84.44 204 GLU A C 1
ATOM 1567 O O . GLU A 1 204 ? 8.392 12.451 2.747 1.00 84.44 204 GLU A O 1
ATOM 1572 N N . ASP A 1 205 ? 8.323 14.428 3.787 1.00 60.28 205 ASP A N 1
ATOM 1573 C CA . ASP A 1 205 ? 8.691 15.201 2.595 1.00 60.28 205 ASP A CA 1
ATOM 1574 C C . ASP A 1 205 ? 10.206 15.124 2.321 1.00 60.28 205 ASP A C 1
ATOM 1576 O O . ASP A 1 205 ? 11.038 15.454 3.167 1.00 60.28 205 ASP A O 1
ATOM 1580 N N . GLY A 1 206 ? 10.571 14.736 1.099 1.00 57.97 206 GLY A N 1
ATOM 1581 C CA . GLY A 1 206 ? 11.943 14.635 0.593 1.00 57.97 206 GLY A CA 1
ATOM 1582 C C . GLY A 1 206 ? 11.926 14.239 -0.886 1.00 57.97 206 GLY A C 1
ATOM 1583 O O . GLY A 1 206 ? 10.941 13.652 -1.333 1.00 57.97 206 GLY A O 1
ATOM 1584 N N . GLU A 1 207 ? 12.975 14.555 -1.661 1.00 51.00 207 GLU A N 1
ATOM 1585 C CA . GLU A 1 207 ? 12.999 14.297 -3.123 1.00 51.00 207 GLU A CA 1
ATOM 1586 C C . GLU A 1 207 ? 12.700 12.828 -3.488 1.00 51.00 207 GLU A C 1
ATOM 1588 O O . GLU A 1 207 ? 12.101 12.574 -4.532 1.00 51.00 207 GLU A O 1
ATOM 1593 N N . ASP A 1 208 ? 13.009 11.891 -2.584 1.00 51.56 208 ASP A N 1
ATOM 1594 C CA . ASP A 1 208 ? 12.721 10.455 -2.712 1.00 51.56 208 ASP A CA 1
ATOM 1595 C C . ASP A 1 208 ? 11.644 9.941 -1.738 1.00 51.56 208 ASP A C 1
ATOM 1597 O O . ASP A 1 208 ? 11.250 8.778 -1.791 1.00 51.56 208 ASP A O 1
ATOM 1601 N N . ALA A 1 209 ? 11.150 10.781 -0.829 1.00 53.78 209 ALA A N 1
ATOM 1602 C CA . ALA A 1 209 ? 10.325 10.324 0.284 1.00 53.78 209 ALA A CA 1
ATOM 1603 C C . ALA A 1 209 ? 8.825 10.243 -0.066 1.00 53.78 209 ALA A C 1
ATOM 1605 O O . ALA A 1 209 ? 8.123 9.389 0.464 1.00 53.78 209 ALA A O 1
ATOM 1606 N N . ASP A 1 210 ? 8.342 10.983 -1.074 1.00 56.41 210 ASP A N 1
ATOM 1607 C CA . ASP A 1 210 ? 6.974 10.794 -1.602 1.00 56.41 210 ASP A CA 1
ATOM 1608 C C . ASP A 1 210 ? 6.815 9.465 -2.383 1.00 56.41 210 ASP A C 1
ATOM 1610 O O . ASP A 1 210 ? 5.705 9.043 -2.727 1.00 56.41 210 ASP A O 1
ATOM 1614 N N . ARG A 1 211 ? 7.930 8.775 -2.677 1.00 74.75 211 ARG A N 1
ATOM 1615 C CA . ARG A 1 211 ? 7.968 7.526 -3.447 1.00 74.75 211 ARG A CA 1
ATOM 1616 C C . ARG A 1 211 ? 8.980 6.543 -2.845 1.00 74.75 211 ARG A C 1
ATOM 1618 O O . ARG A 1 211 ? 10.083 6.425 -3.368 1.00 74.75 211 ARG A O 1
ATOM 1625 N N . PRO A 1 212 ? 8.591 5.735 -1.840 1.00 85.25 212 PRO A N 1
ATOM 1626 C CA . PRO A 1 212 ? 9.494 4.750 -1.228 1.00 85.25 212 PRO A CA 1
ATOM 1627 C C . PRO A 1 212 ? 9.960 3.654 -2.205 1.00 85.25 212 PRO A C 1
ATOM 1629 O O . PRO A 1 212 ? 10.829 2.853 -1.871 1.00 85.25 212 PRO A O 1
ATOM 1632 N N . LEU A 1 213 ? 9.363 3.584 -3.401 1.00 90.25 213 LEU A N 1
ATOM 1633 C CA . LEU A 1 213 ? 9.697 2.632 -4.450 1.00 90.25 213 LEU A CA 1
ATOM 1634 C C . LEU A 1 213 ? 10.119 3.353 -5.729 1.00 90.25 213 LEU A C 1
ATOM 1636 O O . LEU A 1 213 ? 9.394 4.200 -6.258 1.00 90.25 213 LEU A O 1
ATOM 1640 N N . ARG A 1 214 ? 11.246 2.914 -6.287 1.00 90.12 214 ARG A N 1
ATOM 1641 C CA . ARG A 1 214 ? 11.702 3.252 -7.638 1.00 90.12 214 ARG A CA 1
ATOM 1642 C C . ARG A 1 214 ? 11.713 1.994 -8.496 1.00 90.12 214 ARG A C 1
ATOM 1644 O O . ARG A 1 214 ? 12.118 0.941 -8.028 1.00 90.12 214 ARG A O 1
ATOM 1651 N N . VAL A 1 215 ? 11.317 2.088 -9.765 1.00 88.00 215 VAL A N 1
ATOM 1652 C CA . VAL A 1 215 ? 11.433 0.959 -10.709 1.00 88.00 215 VAL A CA 1
ATOM 1653 C C . VAL A 1 215 ? 12.904 0.562 -10.856 1.00 88.00 215 VAL A C 1
ATOM 1655 O O . VAL A 1 215 ? 13.754 1.419 -11.126 1.00 88.00 215 VAL A O 1
ATOM 1658 N N . ARG A 1 216 ? 13.194 -0.727 -10.666 1.00 85.25 216 ARG A N 1
ATOM 1659 C CA . ARG A 1 216 ? 14.531 -1.299 -10.845 1.00 85.25 216 ARG A CA 1
ATOM 1660 C C . ARG A 1 216 ? 14.905 -1.272 -12.327 1.00 85.25 216 ARG A C 1
ATOM 1662 O O . ARG A 1 216 ? 14.083 -1.625 -13.172 1.00 85.25 216 ARG A O 1
ATOM 1669 N N . ALA A 1 217 ? 16.121 -0.830 -12.644 1.00 78.38 217 ALA A N 1
ATOM 1670 C CA . ALA A 1 217 ? 16.613 -0.858 -14.018 1.00 78.38 217 ALA A CA 1
ATOM 1671 C C . ALA A 1 217 ? 17.049 -2.278 -14.415 1.00 78.38 217 ALA A C 1
ATOM 1673 O O . ALA A 1 217 ? 17.490 -3.064 -13.574 1.00 78.38 217 ALA A O 1
ATOM 1674 N N . GLU A 1 218 ? 16.961 -2.614 -15.704 1.00 68.12 218 GLU A N 1
ATOM 1675 C CA . GLU A 1 218 ? 17.461 -3.899 -16.203 1.00 68.12 218 GLU A CA 1
ATOM 1676 C C . GLU A 1 218 ? 18.956 -4.080 -15.868 1.00 68.12 218 GLU A C 1
ATOM 1678 O O . GLU A 1 218 ? 19.791 -3.253 -16.231 1.00 68.12 218 GLU A O 1
ATOM 1683 N N . GLY A 1 219 ? 19.293 -5.173 -15.171 1.00 66.06 219 GLY A N 1
ATOM 1684 C CA . GLY A 1 219 ? 20.671 -5.508 -14.781 1.00 66.06 219 GLY A CA 1
ATOM 1685 C C . GLY A 1 219 ? 21.161 -4.895 -13.461 1.00 66.06 219 GLY A C 1
ATOM 1686 O O . GLY A 1 219 ? 22.315 -5.107 -13.099 1.00 66.06 219 GLY A O 1
ATOM 1687 N N . GLU A 1 220 ? 20.312 -4.164 -12.734 1.00 69.88 220 GLU A N 1
ATOM 1688 C CA . GLU A 1 220 ? 20.623 -3.623 -11.405 1.00 69.88 220 GLU A CA 1
ATOM 1689 C C . GLU A 1 220 ? 20.510 -4.722 -10.325 1.00 69.88 220 GLU A C 1
ATOM 1691 O O . GLU A 1 220 ? 19.407 -5.080 -9.904 1.00 69.88 220 GLU A O 1
ATOM 1696 N N . ILE A 1 221 ? 21.654 -5.268 -9.896 1.00 59.97 221 ILE A N 1
ATOM 1697 C CA . ILE A 1 221 ? 21.762 -6.257 -8.809 1.00 59.97 221 ILE A CA 1
ATOM 1698 C C . ILE A 1 221 ? 21.806 -5.503 -7.476 1.00 59.97 221 ILE A C 1
ATOM 1700 O O . ILE A 1 221 ? 22.606 -4.582 -7.329 1.00 59.97 221 ILE A O 1
ATOM 1704 N N . ASP A 1 222 ? 20.943 -5.871 -6.528 1.00 59.12 222 ASP A N 1
ATOM 1705 C CA . ASP A 1 222 ? 20.986 -5.328 -5.168 1.00 59.12 222 ASP A CA 1
ATOM 1706 C C . ASP A 1 222 ? 22.092 -6.020 -4.360 1.00 59.12 222 ASP A C 1
ATOM 1708 O O . ASP A 1 222 ? 22.291 -7.228 -4.495 1.00 59.12 222 ASP A O 1
ATOM 1712 N N . ASP A 1 223 ? 22.763 -5.296 -3.462 1.00 52.38 223 ASP A N 1
ATOM 1713 C CA . ASP A 1 223 ? 23.780 -5.884 -2.571 1.00 52.38 223 ASP A CA 1
ATOM 1714 C C . ASP A 1 223 ? 23.187 -6.976 -1.650 1.00 52.38 223 ASP A C 1
ATOM 1716 O O . ASP A 1 223 ? 23.923 -7.762 -1.059 1.00 52.38 223 ASP A O 1
ATOM 1720 N N . ALA A 1 224 ? 21.855 -7.041 -1.529 1.00 53.72 224 ALA A N 1
ATOM 1721 C CA . ALA A 1 224 ? 21.132 -8.073 -0.786 1.00 53.72 224 ALA A CA 1
ATOM 1722 C C . ALA A 1 224 ? 21.076 -9.448 -1.490 1.00 53.72 224 ALA A C 1
ATOM 1724 O O . ALA A 1 224 ? 20.714 -10.429 -0.840 1.00 53.72 224 ALA A O 1
ATOM 1725 N N . ASP A 1 225 ? 21.430 -9.525 -2.780 1.00 49.12 225 ASP A N 1
ATOM 1726 C CA . ASP A 1 225 ? 21.432 -10.755 -3.588 1.00 49.12 225 ASP A CA 1
ATOM 1727 C C . ASP A 1 225 ? 22.846 -11.374 -3.770 1.00 49.12 225 ASP A C 1
ATOM 1729 O O . ASP A 1 225 ? 22.998 -12.331 -4.538 1.00 49.12 225 ASP A O 1
ATOM 1733 N N . ILE A 1 226 ? 23.882 -10.854 -3.083 1.00 42.00 226 ILE A N 1
ATOM 1734 C CA . ILE A 1 226 ? 25.280 -11.356 -3.096 1.00 42.00 226 ILE A CA 1
ATOM 1735 C C . ILE A 1 226 ? 25.627 -12.127 -1.817 1.00 42.00 226 ILE A C 1
ATOM 1737 O O . ILE A 1 226 ? 25.336 -11.630 -0.707 1.00 42.00 226 ILE A O 1
#

Solvent-accessible surface area (backbone atoms only — not comparable to full-atom values): 14671 Å² total; per-residue (Å²): 136,90,80,90,85,89,82,87,87,80,92,84,90,85,88,81,89,83,85,86,83,81,83,86,85,78,88,81,90,81,86,88,85,84,89,85,92,80,90,83,90,87,82,92,77,92,78,90,79,93,76,91,76,87,77,90,77,87,83,87,74,91,67,74,50,60,67,61,51,50,47,47,54,46,49,61,47,67,56,56,83,72,68,96,51,55,52,69,72,60,48,50,54,53,47,48,55,56,54,33,35,72,42,96,70,40,43,73,91,46,55,42,69,57,52,49,50,56,48,58,71,51,25,47,76,52,75,49,36,35,32,30,18,62,99,46,99,64,51,43,78,33,53,56,72,46,66,52,71,57,51,50,48,53,31,49,22,62,69,61,67,48,52,59,68,34,41,46,40,62,42,22,61,61,42,53,50,46,68,76,38,76,89,60,79,72,62,57,67,61,56,24,38,72,75,43,29,70,85,8,53,44,55,46,92,48,102,59,32,81,44,33,52,41,79,34,51,78,88,69,78,58,82,87,79,110

Secondary structure (DSSP, 8-state):
-----------------------------------------------------------------HHHHHHHHHHHHHTSS--TTS-HHHHHHHHHHHHHHHSTTTTTT--HHHHHHHHHHHEEEPP--EEESTTSTT-EEE-TTSSHHHHHHHHHHHHTT--HHHHHHTTHHHHHHHHH-TT--S-HHHHHHHHHGGGGEEEPPSTTTT-SEEEPPTT---GGG-

Sequence (226 aa):
MSVNSSMTASLRGVSSHHHIHQRQFSCGLGSGSSCHHRRHHCGNRNVSFVCCASAEETPADEKVNVRAELAKMRADMAMSGKSPNMSPELSDYVNGLVELTQQEFGLYGVAFSEVMQIIDRAYVYTPTTFVNGVDTDEQVVNNAGENNGSAKVFGFGRMHGLNQEQTLRLFCEHYESVKANPDGTDHGNIRAFMKHGWNGVSFEDGEDADRPLRVRAEGEIDDADI

Mean predicted aligned error: 17.74 Å

pLDDT: mean 71.33, std 24.69, range [25.67, 96.94]

InterPro domains:
  IPR014984 HopJ type III effector protein [PF08888] (110-205)
  IPR038604 Type III effector HopJ superfamily [G3DSA:3.20.160.10] (80-207)

Nearest PDB structures (foldseek):
  2qhq-assembly1_A  TM=8.486E-01  e=2.875E-09  Vibrio parahaemolyticus RIMD 2210633
  8s51-assembly1_M  TM=1.815E-01  e=9.649E+00  Homo sapiens
  7axg-assembly1_A  TM=2.599E-01  e=9.649E+00  Homo sapiens

Foldseek 3Di:
DDDDDDDDDDDDDDDDDDDDDDDDDDDDDDDDDDDDDDDDDDDDDDDDDDDDDDDDDDDDDPPPPVVVVVVVVVVLCVLPFCPPFFDPVLSVVLNVLLVLLVDPCRCAPPALVVLVVSLVVFWDFFFFWKWFQPPDPLIDTAHRPGPSSLVSLVLSCVSSVHFLSSSLSSNHVQSVVCVVCVPDPPPSRSNSCVPCNPVRMDIDDDPCGNHRIDGDGPPDDDPVVD

Radius of gyration: 33.79 Å; Cα contacts (8 Å, |Δi|>4): 198; chains: 1; bounding box: 86×66×114 Å